Protein AF-A0A0C2JVN7-F1 (afdb_monomer_lite)

Radius of gyration: 21.26 Å; chains: 1; bounding box: 51×59×56 Å

pLDDT: mean 84.49, std 13.21, range [40.91, 98.38]

Structure (mmCIF, N/CA/C/O backbone):
data_AF-A0A0C2JVN7-F1
#
_entry.id   AF-A0A0C2JVN7-F1
#
loop_
_atom_site.group_PDB
_atom_site.id
_atom_site.type_symbol
_atom_site.label_atom_id
_atom_site.label_alt_id
_atom_site.label_comp_id
_atom_site.label_asym_id
_atom_site.label_entity_id
_atom_site.label_seq_id
_atom_site.pdbx_PDB_ins_code
_atom_site.Cartn_x
_atom_site.Cartn_y
_atom_site.Cartn_z
_atom_site.occupancy
_atom_site.B_iso_or_equiv
_atom_site.auth_seq_id
_atom_site.auth_comp_id
_atom_site.auth_asym_id
_atom_site.auth_atom_id
_atom_site.pdbx_PDB_model_num
ATOM 1 N N . MET A 1 1 ? 5.954 -22.348 8.069 1.00 65.12 1 MET A N 1
ATOM 2 C CA . MET A 1 1 ? 5.098 -22.634 6.918 1.00 65.12 1 MET A CA 1
ATOM 3 C C . MET A 1 1 ? 5.720 -23.793 6.170 1.00 65.12 1 MET A C 1
ATOM 5 O O . MET A 1 1 ? 6.857 -23.649 5.729 1.00 65.12 1 MET A O 1
ATOM 9 N N . ASP A 1 2 ? 5.052 -24.937 6.142 1.00 85.06 2 ASP A N 1
ATOM 10 C CA . ASP A 1 2 ? 5.451 -26.115 5.371 1.00 85.06 2 ASP A CA 1
ATOM 11 C C . ASP A 1 2 ? 5.102 -25.934 3.883 1.00 85.06 2 ASP A C 1
ATOM 13 O O . ASP A 1 2 ? 4.220 -25.152 3.518 1.00 85.06 2 ASP A O 1
ATOM 17 N N . MET A 1 3 ? 5.767 -26.688 3.010 1.00 83.44 3 MET A N 1
ATOM 18 C CA . MET A 1 3 ? 5.490 -26.697 1.574 1.00 83.44 3 MET A CA 1
ATOM 19 C C . MET A 1 3 ? 4.045 -27.134 1.277 1.00 83.44 3 MET A C 1
ATOM 21 O O . MET A 1 3 ? 3.436 -26.631 0.335 1.00 83.44 3 MET A O 1
ATOM 25 N N . LYS A 1 4 ? 3.453 -28.002 2.112 1.00 87.31 4 LYS A N 1
ATOM 26 C CA . LYS A 1 4 ? 2.035 -28.389 2.007 1.00 87.31 4 LYS A CA 1
ATOM 27 C C . LYS A 1 4 ? 1.088 -27.217 2.263 1.00 87.31 4 LYS A C 1
ATOM 29 O O . LYS A 1 4 ? 0.149 -27.023 1.498 1.00 87.31 4 LYS A O 1
ATOM 34 N N . GLU A 1 5 ? 1.352 -26.420 3.299 1.00 82.25 5 GLU A N 1
ATOM 35 C CA . GLU A 1 5 ? 0.563 -25.220 3.616 1.00 82.25 5 GLU A CA 1
ATOM 36 C C . GLU A 1 5 ? 0.662 -24.191 2.483 1.00 82.25 5 GLU A C 1
ATOM 38 O O . GLU A 1 5 ? -0.337 -23.582 2.106 1.00 82.25 5 GLU A O 1
ATOM 43 N N . PHE A 1 6 ? 1.857 -24.024 1.903 1.00 81.81 6 PHE A N 1
ATOM 44 C CA . PHE A 1 6 ? 2.072 -23.115 0.775 1.00 81.81 6 PHE A CA 1
ATOM 45 C C . PHE A 1 6 ? 1.310 -23.566 -0.476 1.00 81.81 6 PHE A C 1
ATOM 47 O O . PHE A 1 6 ? 0.606 -22.762 -1.084 1.00 81.81 6 PHE A O 1
ATOM 54 N N . ASN A 1 7 ? 1.378 -24.855 -0.816 1.00 85.25 7 ASN A N 1
ATOM 55 C CA . ASN A 1 7 ? 0.654 -25.415 -1.956 1.00 85.25 7 ASN A CA 1
ATOM 56 C C . ASN A 1 7 ? -0.871 -25.328 -1.770 1.00 85.25 7 ASN A C 1
ATOM 58 O O . ASN A 1 7 ? -1.576 -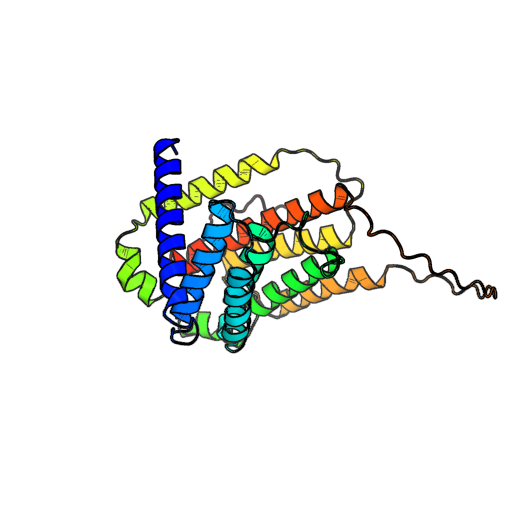25.012 -2.725 1.00 85.25 7 ASN A O 1
ATOM 62 N N . PHE A 1 8 ? -1.381 -25.541 -0.550 1.00 86.88 8 PHE A N 1
ATOM 63 C CA . PHE A 1 8 ? -2.803 -25.360 -0.240 1.00 86.88 8 PHE A CA 1
ATOM 64 C C . PHE A 1 8 ? -3.249 -23.901 -0.407 1.00 86.88 8 PHE A C 1
ATOM 66 O O . PHE A 1 8 ? -4.249 -23.639 -1.070 1.00 86.88 8 PHE A O 1
ATOM 73 N N . ILE A 1 9 ? -2.487 -22.934 0.119 1.00 82.69 9 ILE A N 1
ATOM 74 C CA . ILE A 1 9 ? -2.807 -21.511 -0.068 1.00 82.69 9 ILE A CA 1
ATOM 75 C C . ILE A 1 9 ? -2.721 -21.111 -1.549 1.00 82.69 9 ILE A C 1
ATOM 77 O O . ILE A 1 9 ? -3.612 -20.409 -2.028 1.00 82.69 9 ILE A O 1
ATOM 81 N N . ARG A 1 10 ? -1.721 -21.597 -2.302 1.00 86.38 10 ARG A N 1
ATOM 82 C CA . ARG A 1 10 ? -1.617 -21.363 -3.754 1.00 86.38 10 ARG A CA 1
ATOM 83 C C . ARG A 1 10 ? -2.845 -21.898 -4.501 1.00 86.38 10 ARG A C 1
ATOM 85 O O . ARG A 1 10 ? -3.402 -21.175 -5.317 1.00 86.38 10 ARG A O 1
ATOM 92 N N . PHE A 1 11 ? -3.305 -23.109 -4.178 1.00 90.00 11 PHE A N 1
ATOM 93 C CA . PHE A 1 11 ? -4.528 -23.693 -4.743 1.00 90.00 11 PHE A CA 1
ATOM 94 C C . PHE A 1 11 ? -5.783 -22.858 -4.433 1.00 90.00 11 PHE A C 1
ATOM 96 O O . PHE A 1 11 ? -6.596 -22.620 -5.322 1.00 90.00 11 PHE A O 1
ATOM 103 N N . CYS A 1 12 ? -5.927 -22.352 -3.205 1.00 87.62 12 CYS A N 1
ATOM 104 C CA . CYS A 1 12 ? -7.054 -21.489 -2.838 1.00 87.62 12 CYS A CA 1
ATOM 105 C C . CYS A 1 12 ? -7.058 -20.150 -3.601 1.00 87.62 12 CYS A C 1
ATOM 107 O O . CYS A 1 12 ? -8.127 -19.680 -3.988 1.00 87.62 12 CYS A O 1
ATOM 109 N N . PHE A 1 13 ? -5.887 -19.546 -3.843 1.00 86.44 13 PHE A N 1
ATOM 110 C CA . PHE A 1 13 ? -5.775 -18.348 -4.687 1.00 86.44 13 PHE A CA 1
ATOM 111 C C . PHE A 1 13 ? -6.103 -18.641 -6.157 1.00 86.44 13 PHE A C 1
ATOM 113 O O . PHE A 1 13 ? -6.827 -17.863 -6.771 1.00 86.44 13 PHE A O 1
ATOM 120 N N . ASP A 1 14 ? -5.624 -19.760 -6.702 1.00 89.69 14 ASP A N 1
ATOM 121 C CA . ASP A 1 14 ? -5.878 -20.177 -8.089 1.00 89.69 14 ASP A CA 1
ATOM 122 C C . ASP A 1 14 ? -7.372 -20.450 -8.341 1.00 89.69 14 ASP A C 1
ATOM 124 O O . ASP A 1 14 ? -7.981 -19.862 -9.236 1.00 89.69 14 ASP A O 1
ATOM 128 N N . TYR A 1 15 ? -8.011 -21.233 -7.466 1.00 92.31 15 TYR A N 1
ATOM 129 C CA . TYR A 1 15 ? -9.450 -21.504 -7.526 1.00 92.31 15 TYR A CA 1
ATOM 130 C C . TYR A 1 15 ? -10.299 -20.223 -7.441 1.00 92.31 15 TYR A C 1
ATOM 132 O O . TYR A 1 15 ? -11.273 -20.066 -8.185 1.00 92.31 15 TYR A O 1
ATOM 140 N N . LEU A 1 16 ? -9.943 -19.291 -6.548 1.00 89.88 16 LEU A N 1
ATOM 141 C CA . LEU A 1 16 ? -10.684 -18.039 -6.386 1.00 89.88 16 LEU A CA 1
ATOM 142 C C . LEU A 1 16 ? -10.443 -17.077 -7.560 1.00 89.88 16 LEU A C 1
ATOM 144 O O . LEU A 1 16 ? -11.400 -16.476 -8.045 1.00 89.88 16 LEU A O 1
ATOM 148 N N . TYR A 1 17 ? -9.222 -17.008 -8.098 1.00 91.19 17 TYR A N 1
ATOM 149 C CA . TYR A 1 17 ? -8.928 -16.279 -9.334 1.00 91.19 17 TYR A CA 1
ATOM 150 C C . TYR A 1 17 ? -9.771 -16.803 -10.508 1.00 91.19 17 TYR A C 1
ATOM 152 O O . TYR A 1 17 ? -10.472 -16.019 -11.147 1.00 91.19 17 TYR A O 1
ATOM 160 N N . ILE A 1 18 ? -9.792 -18.121 -10.743 1.00 91.81 18 ILE A N 1
ATOM 161 C CA . ILE A 1 18 ? -10.617 -18.751 -11.791 1.00 91.81 18 ILE A CA 1
ATOM 162 C C . ILE A 1 18 ? -12.107 -18.441 -11.576 1.00 91.81 18 ILE A C 1
ATOM 164 O O . ILE A 1 18 ? -12.807 -18.072 -12.520 1.00 91.81 18 ILE A O 1
ATOM 168 N N . SER A 1 19 ? -12.591 -18.523 -10.334 1.00 92.00 19 SER A N 1
ATOM 169 C CA . SER A 1 19 ? -13.984 -18.200 -9.987 1.00 92.00 19 SER A CA 1
ATOM 170 C C . SER A 1 19 ? -14.347 -16.744 -10.316 1.00 92.00 19 SER A C 1
ATOM 172 O O . SER A 1 19 ? -15.442 -16.477 -10.810 1.00 92.00 19 SER A O 1
ATOM 174 N N . ILE A 1 20 ? -13.419 -15.807 -10.103 1.00 89.62 20 ILE A N 1
ATOM 175 C CA . ILE A 1 20 ? -13.585 -14.379 -10.412 1.00 89.62 20 ILE A CA 1
ATOM 176 C C . ILE A 1 20 ? -13.570 -14.125 -11.927 1.00 89.62 20 ILE A C 1
ATOM 178 O O . ILE A 1 20 ? -14.399 -13.362 -12.419 1.00 89.62 20 ILE A O 1
ATOM 182 N N . GLN A 1 21 ? -12.719 -14.815 -12.694 1.00 90.06 21 GLN A N 1
ATOM 183 C CA . GLN A 1 21 ? -12.758 -14.751 -14.165 1.00 90.06 21 GLN A CA 1
ATOM 184 C C . GLN A 1 21 ? -14.105 -15.260 -14.716 1.00 90.06 21 GLN A C 1
ATOM 186 O O . GLN A 1 21 ? -14.698 -14.637 -15.595 1.00 90.06 21 GLN A O 1
ATOM 191 N N . VAL A 1 22 ? -14.643 -16.351 -14.156 1.00 92.94 22 VAL A N 1
ATOM 192 C CA . VAL A 1 22 ? -15.972 -16.888 -14.519 1.00 92.94 22 VAL A CA 1
ATOM 193 C C . VAL A 1 22 ? -17.117 -15.949 -14.108 1.00 92.94 22 VAL A C 1
ATOM 195 O O . VAL A 1 22 ? -18.171 -15.964 -14.749 1.00 92.94 22 VAL A O 1
ATOM 198 N N . TYR A 1 23 ? -16.927 -15.122 -13.075 1.00 92.06 23 TYR A N 1
ATOM 199 C CA . TYR A 1 23 ? -17.875 -14.077 -12.685 1.00 92.06 23 TYR A CA 1
ATOM 200 C C . TYR A 1 23 ? -17.859 -12.895 -13.671 1.00 92.06 23 TYR A C 1
ATOM 202 O O . TYR A 1 23 ? -18.908 -12.552 -14.216 1.00 92.06 23 TYR A O 1
ATOM 210 N N . PHE A 1 24 ? -16.689 -12.327 -13.990 1.00 90.25 24 PHE A N 1
ATOM 211 C CA . PHE A 1 24 ? -16.578 -11.208 -14.945 1.00 90.25 24 PHE A CA 1
ATOM 212 C C . PHE A 1 24 ? -16.889 -11.591 -16.401 1.00 90.25 24 PHE A C 1
ATOM 214 O O . PHE A 1 24 ? -17.228 -10.730 -17.205 1.00 90.25 24 PHE A O 1
ATOM 221 N N . ALA A 1 25 ? -16.870 -12.881 -16.741 1.00 91.56 25 ALA A N 1
ATOM 222 C CA . ALA A 1 25 ? -17.409 -13.388 -18.005 1.00 91.56 25 ALA A CA 1
ATOM 223 C C . ALA A 1 25 ? -18.957 -13.365 -18.086 1.00 91.56 25 ALA A C 1
ATOM 225 O O . ALA A 1 25 ? -19.513 -13.748 -19.117 1.00 91.56 25 ALA A O 1
ATOM 226 N N . LYS A 1 26 ? -19.662 -12.974 -17.011 1.00 94.69 26 LYS A N 1
ATOM 227 C CA . LYS A 1 26 ? -21.136 -12.985 -16.908 1.00 94.69 26 LYS A CA 1
ATOM 228 C C . LYS A 1 26 ? -21.752 -11.679 -16.399 1.00 94.69 26 LYS A C 1
ATOM 230 O O . LYS A 1 26 ? -22.890 -11.393 -16.755 1.00 94.69 26 LYS A O 1
ATOM 235 N N . TYR A 1 27 ? -21.034 -10.933 -15.563 1.00 94.25 27 TYR A N 1
ATOM 236 C CA . TYR A 1 27 ? -21.513 -9.726 -14.883 1.00 94.25 27 TYR A CA 1
ATOM 237 C C . TYR A 1 27 ? -20.497 -8.597 -15.039 1.00 94.25 27 TYR A C 1
ATOM 239 O O . TYR A 1 27 ? -19.289 -8.855 -15.029 1.00 94.25 27 TYR A O 1
ATOM 247 N N . SER A 1 28 ? -20.958 -7.351 -15.152 1.00 92.81 28 SER A N 1
ATOM 248 C CA . SER A 1 28 ? -20.044 -6.214 -15.174 1.00 92.81 28 SER A CA 1
ATOM 249 C C . SER A 1 28 ? -19.518 -5.940 -13.768 1.00 92.81 28 SER A C 1
ATOM 251 O O . SER A 1 28 ? -20.249 -5.978 -12.779 1.00 92.81 28 SER A O 1
ATOM 253 N N . ILE A 1 29 ? -18.251 -5.539 -13.674 1.00 92.62 29 ILE A N 1
ATOM 254 C CA . ILE A 1 29 ? -17.709 -4.916 -12.458 1.00 92.62 29 ILE A CA 1
ATOM 255 C C . ILE A 1 29 ? -18.320 -3.514 -12.203 1.00 92.62 29 ILE A C 1
ATOM 257 O O . ILE A 1 29 ? -17.975 -2.840 -11.233 1.00 92.62 29 ILE A O 1
ATOM 261 N N . GLU A 1 30 ? -19.230 -3.059 -13.067 1.00 92.56 30 GLU A N 1
ATOM 262 C CA . GLU A 1 30 ? -20.082 -1.873 -12.899 1.00 92.56 30 GLU A CA 1
ATOM 263 C C . GLU A 1 30 ? -21.417 -2.167 -12.204 1.00 92.56 30 GLU A C 1
ATOM 265 O O . GLU A 1 30 ? -21.997 -1.245 -11.638 1.00 92.56 30 GLU A O 1
ATOM 270 N N . ASP A 1 31 ? -21.840 -3.435 -12.136 1.00 92.88 31 ASP A N 1
ATOM 271 C CA . ASP A 1 31 ? -23.057 -3.862 -11.425 1.00 92.88 31 ASP A CA 1
ATOM 272 C C . ASP A 1 31 ? -22.834 -4.022 -9.900 1.00 92.88 31 ASP A C 1
ATOM 274 O O . ASP A 1 31 ? -23.776 -4.232 -9.136 1.00 92.88 31 ASP A O 1
ATOM 278 N N . LEU A 1 32 ? -21.574 -3.948 -9.453 1.00 92.62 32 LEU A N 1
ATOM 279 C CA . LEU A 1 32 ? -21.124 -4.165 -8.072 1.00 92.62 32 LEU A CA 1
ATOM 280 C C . LEU A 1 32 ? -21.046 -2.868 -7.250 1.00 92.62 32 LEU A C 1
ATOM 282 O O . LEU A 1 32 ? -20.770 -1.795 -7.793 1.00 92.62 32 LEU A O 1
ATOM 286 N N . THR A 1 33 ? -21.171 -2.972 -5.920 1.00 92.38 33 THR A N 1
ATOM 287 C CA . THR A 1 33 ? -20.897 -1.845 -5.004 1.00 92.38 33 THR A CA 1
ATOM 288 C C . THR A 1 33 ? -19.425 -1.415 -5.071 1.00 92.38 33 THR A C 1
ATOM 290 O O . THR A 1 33 ? -18.568 -2.173 -5.525 1.00 92.38 33 THR A O 1
ATOM 293 N N . VAL A 1 34 ? -19.092 -0.198 -4.628 1.00 91.75 34 VAL A N 1
ATOM 294 C CA . VAL A 1 34 ? -17.697 0.299 -4.657 1.00 91.75 34 VAL A CA 1
ATOM 295 C C . VAL A 1 34 ? -16.814 -0.515 -3.703 1.00 91.75 34 VAL A C 1
ATOM 297 O O . VAL A 1 34 ? -15.629 -0.741 -3.951 1.00 91.75 34 VAL A O 1
ATOM 300 N N . GLU A 1 35 ? -17.427 -0.988 -2.627 1.00 90.94 35 GLU A N 1
ATOM 301 C CA . GLU A 1 35 ? -16.876 -1.858 -1.607 1.00 90.94 35 GLU A CA 1
ATOM 302 C C . GLU A 1 35 ? -16.551 -3.245 -2.180 1.00 90.94 35 GLU A C 1
ATOM 304 O O . GLU A 1 35 ? -15.405 -3.690 -2.086 1.00 90.94 35 GLU A O 1
ATOM 309 N N . ASP A 1 36 ? -17.505 -3.878 -2.871 1.00 91.06 36 ASP A N 1
ATOM 310 C CA . ASP A 1 36 ? -17.279 -5.141 -3.584 1.00 91.06 36 ASP A CA 1
ATOM 311 C C . ASP A 1 36 ? -16.199 -4.979 -4.658 1.00 91.06 36 ASP A C 1
ATOM 313 O O . ASP A 1 36 ? -15.234 -5.744 -4.685 1.00 91.06 36 ASP A O 1
ATOM 317 N N . GLN A 1 37 ? -16.312 -3.956 -5.517 1.00 92.94 37 GLN A N 1
ATOM 318 C CA . GLN A 1 37 ? -15.324 -3.649 -6.558 1.00 92.94 37 GLN A CA 1
ATOM 319 C C . GLN A 1 37 ? -13.913 -3.557 -5.978 1.00 92.94 37 GLN A C 1
ATOM 321 O O . GLN A 1 37 ? -12.985 -4.163 -6.514 1.00 92.94 37 GLN A O 1
ATOM 326 N N . PHE A 1 38 ? -13.738 -2.839 -4.865 1.00 93.38 38 PHE A N 1
ATOM 327 C CA . PHE A 1 38 ? -12.448 -2.754 -4.194 1.00 93.38 38 PHE A CA 1
ATOM 328 C C . PHE A 1 38 ? -11.944 -4.139 -3.769 1.00 93.38 38 PHE A C 1
ATOM 330 O O . PHE A 1 38 ? -10.780 -4.453 -4.018 1.00 93.38 38 PHE A O 1
ATOM 337 N N . LEU A 1 39 ? -12.785 -4.971 -3.146 1.00 92.19 39 LEU A N 1
ATOM 338 C CA . LEU A 1 39 ? -12.389 -6.298 -2.658 1.00 92.19 39 LEU A CA 1
ATOM 339 C C . LEU A 1 39 ? -12.028 -7.248 -3.809 1.00 92.19 39 LEU A C 1
ATOM 341 O O . LEU A 1 39 ? -10.992 -7.916 -3.747 1.00 92.19 39 LEU A O 1
ATOM 345 N N . PHE A 1 40 ? -12.816 -7.256 -4.888 1.00 92.31 40 PHE A N 1
ATOM 346 C CA . PHE A 1 40 ? -12.513 -8.015 -6.102 1.00 92.31 40 PHE A CA 1
ATOM 347 C C . PHE A 1 40 ? -11.195 -7.561 -6.746 1.00 92.31 40 PHE A C 1
ATOM 349 O O . PHE A 1 40 ? -10.359 -8.404 -7.066 1.00 92.31 40 PHE A O 1
ATOM 356 N N . ILE A 1 41 ? -10.962 -6.251 -6.894 1.00 93.88 41 ILE A N 1
ATOM 357 C CA . ILE A 1 41 ? -9.716 -5.720 -7.472 1.00 93.88 41 ILE A CA 1
ATOM 358 C C . ILE A 1 41 ? -8.512 -5.977 -6.561 1.00 93.88 41 ILE A C 1
ATOM 360 O O . ILE A 1 41 ? -7.455 -6.380 -7.047 1.00 93.88 41 ILE A O 1
ATOM 364 N N . GLN A 1 42 ? -8.657 -5.817 -5.242 1.00 94.44 42 GLN A N 1
ATOM 365 C CA . GLN A 1 42 ? -7.604 -6.147 -4.282 1.00 94.44 42 GLN A CA 1
ATOM 366 C C . GLN A 1 42 ? -7.213 -7.624 -4.381 1.00 94.44 42 GLN A C 1
ATOM 368 O O . GLN A 1 42 ? -6.021 -7.944 -4.396 1.00 94.44 42 GLN A O 1
ATOM 373 N N . HIS A 1 43 ? -8.201 -8.522 -4.450 1.00 91.88 43 HIS A N 1
ATOM 374 C CA . HIS A 1 43 ? -7.949 -9.945 -4.622 1.00 91.88 43 HIS A CA 1
ATOM 375 C C . HIS A 1 43 ? -7.290 -10.231 -5.975 1.00 91.88 43 HIS A C 1
ATOM 377 O O . HIS A 1 43 ? -6.274 -10.917 -6.005 1.00 91.88 43 HIS A O 1
ATOM 383 N N . LEU A 1 44 ? -7.818 -9.687 -7.075 1.00 92.50 44 LEU A N 1
ATOM 384 C CA . LEU A 1 44 ? -7.304 -9.906 -8.429 1.00 92.50 44 LEU A CA 1
ATOM 385 C C . LEU A 1 44 ? -5.820 -9.528 -8.535 1.00 92.50 44 LEU A C 1
ATOM 387 O O . LEU A 1 44 ? -5.006 -10.353 -8.947 1.00 92.50 44 LEU A O 1
ATOM 391 N N . ILE A 1 45 ? -5.452 -8.331 -8.065 1.00 93.06 45 ILE A N 1
ATOM 392 C CA . ILE A 1 45 ? -4.059 -7.858 -8.027 1.00 93.06 45 ILE A CA 1
ATOM 393 C C . ILE A 1 45 ? -3.187 -8.794 -7.170 1.00 93.06 45 ILE A C 1
ATOM 395 O O . ILE A 1 45 ? -2.098 -9.188 -7.589 1.00 93.06 45 ILE A O 1
ATOM 399 N N . LYS A 1 46 ? -3.657 -9.202 -5.983 1.00 91.75 46 LYS A N 1
ATOM 400 C CA . LYS A 1 46 ? -2.902 -10.119 -5.111 1.00 91.75 46 LYS A CA 1
ATOM 401 C C . LYS A 1 46 ? -2.723 -11.506 -5.727 1.00 91.75 46 LYS A C 1
ATOM 403 O O . LYS A 1 46 ? -1.632 -12.058 -5.627 1.00 91.75 46 LYS A O 1
ATOM 408 N N . SER A 1 47 ? -3.738 -12.052 -6.388 1.00 90.50 47 SER A N 1
ATOM 409 C CA . SER A 1 47 ? -3.659 -13.352 -7.057 1.00 90.50 47 SER A CA 1
ATOM 410 C C . SER A 1 47 ? -2.701 -13.321 -8.239 1.00 90.50 47 SER A C 1
ATOM 412 O O . SER A 1 47 ? -1.866 -14.212 -8.337 1.00 90.50 47 SER A O 1
ATOM 414 N N . MET A 1 48 ? -2.723 -12.270 -9.066 1.00 89.88 48 MET A N 1
ATOM 415 C CA . MET A 1 48 ? -1.741 -12.098 -10.146 1.00 89.88 48 MET A CA 1
ATOM 416 C C . MET A 1 48 ? -0.300 -12.100 -9.608 1.00 89.88 48 MET A C 1
ATOM 418 O O . MET A 1 48 ? 0.544 -12.826 -10.127 1.00 89.88 48 MET A O 1
ATOM 422 N N . SER A 1 49 ? -0.052 -11.378 -8.508 1.00 88.06 49 SER A N 1
ATOM 423 C CA . SER A 1 49 ? 1.254 -11.307 -7.833 1.00 88.06 49 SER A CA 1
ATOM 424 C C . SER A 1 49 ? 1.707 -12.632 -7.194 1.00 88.06 49 SER A C 1
ATOM 426 O O . SER A 1 49 ? 2.868 -13.018 -7.294 1.00 88.06 49 SER A O 1
ATOM 428 N N . ILE A 1 50 ? 0.802 -13.345 -6.514 1.00 87.75 50 ILE A N 1
ATOM 429 C CA . ILE A 1 50 ? 1.119 -14.568 -5.747 1.00 87.75 50 ILE A CA 1
ATOM 430 C C . ILE A 1 50 ? 1.253 -15.798 -6.654 1.00 87.75 50 ILE A C 1
ATOM 432 O O . ILE A 1 50 ? 2.026 -16.716 -6.360 1.00 87.75 50 ILE A O 1
ATOM 436 N N . LEU A 1 51 ? 0.469 -15.846 -7.730 1.00 88.12 51 LEU A N 1
ATOM 437 C CA . LEU A 1 51 ? 0.439 -16.971 -8.657 1.00 88.12 51 LEU A CA 1
ATOM 438 C C . LEU A 1 51 ? 1.494 -16.847 -9.768 1.00 88.12 51 LEU A C 1
ATOM 440 O O . LEU A 1 51 ? 1.842 -17.883 -10.335 1.00 88.12 51 LEU A O 1
ATOM 444 N N . ASP A 1 52 ? 2.054 -15.651 -9.984 1.00 87.25 52 ASP A N 1
ATOM 445 C CA . ASP A 1 52 ? 2.954 -15.307 -11.099 1.00 87.25 52 ASP A CA 1
ATOM 446 C C . ASP A 1 52 ? 2.230 -15.452 -12.452 1.00 87.25 52 ASP A C 1
ATOM 448 O O . ASP A 1 52 ? 2.604 -16.241 -13.318 1.00 87.25 52 ASP A O 1
ATOM 452 N N . LEU A 1 53 ? 1.089 -14.759 -12.574 1.00 85.75 53 LEU A N 1
ATOM 453 C CA . LEU A 1 53 ? 0.222 -14.806 -13.756 1.00 85.75 53 LEU A CA 1
ATOM 454 C C . LEU A 1 53 ? 0.538 -13.672 -14.729 1.00 85.75 53 LEU A C 1
ATOM 456 O O . LEU A 1 53 ? 0.616 -12.507 -14.331 1.00 85.75 53 LEU A O 1
ATOM 460 N N . ASP A 1 54 ? 0.589 -14.010 -16.019 1.00 81.25 54 ASP A N 1
ATOM 461 C CA . ASP A 1 54 ? 0.702 -13.036 -17.101 1.00 81.25 54 ASP A CA 1
ATOM 462 C C . ASP A 1 54 ? -0.354 -11.926 -16.986 1.00 81.25 54 ASP A C 1
ATOM 464 O O . ASP A 1 54 ? -1.548 -12.157 -16.761 1.00 81.25 54 ASP A O 1
ATOM 468 N N . THR A 1 55 ? 0.093 -10.690 -17.203 1.00 77.00 55 THR A N 1
ATOM 469 C CA . THR A 1 55 ? -0.740 -9.482 -17.202 1.00 77.00 55 THR A CA 1
ATOM 470 C C . THR A 1 55 ? -1.559 -9.386 -18.491 1.00 77.00 55 THR A C 1
ATOM 472 O O . THR A 1 55 ? -1.323 -8.544 -19.355 1.00 77.00 55 THR A O 1
ATOM 475 N N . THR A 1 56 ? -2.551 -10.272 -18.624 1.00 77.31 56 THR A N 1
ATOM 476 C CA . THR A 1 56 ? -3.530 -10.236 -19.718 1.00 77.31 56 THR A CA 1
ATOM 477 C C . THR A 1 56 ? -4.215 -8.869 -19.781 1.00 77.31 56 THR A C 1
ATOM 479 O O . THR A 1 56 ? -4.561 -8.282 -18.752 1.00 77.31 56 THR A O 1
ATOM 482 N N . THR A 1 57 ? -4.436 -8.358 -20.996 1.00 77.12 57 THR A N 1
ATOM 483 C CA . THR A 1 57 ? -5.025 -7.023 -21.211 1.00 77.12 57 THR A CA 1
ATOM 484 C C . THR A 1 57 ? -6.366 -6.870 -20.498 1.00 77.12 57 THR A C 1
ATOM 486 O O . THR A 1 57 ? -6.559 -5.894 -19.784 1.00 77.12 57 THR A O 1
ATOM 489 N N . LEU A 1 58 ? -7.223 -7.895 -20.570 1.00 85.19 58 LEU A N 1
ATOM 490 C CA . LEU A 1 58 ? -8.521 -7.942 -19.892 1.00 85.19 58 LEU A CA 1
ATOM 491 C C . LEU A 1 58 ? -8.427 -7.645 -18.384 1.00 85.19 58 LEU A C 1
ATOM 493 O O . LEU A 1 58 ? -9.191 -6.829 -17.875 1.00 85.19 58 LEU A O 1
ATOM 497 N N . ASN A 1 59 ? -7.475 -8.255 -17.669 1.00 87.25 59 ASN A N 1
ATOM 498 C CA . ASN A 1 59 ? -7.287 -7.989 -16.240 1.00 87.25 59 ASN A CA 1
ATOM 499 C C . ASN A 1 59 ? -6.813 -6.551 -15.991 1.00 87.25 59 ASN A C 1
ATOM 501 O O . ASN A 1 59 ? -7.285 -5.901 -15.059 1.00 87.25 59 ASN A O 1
ATOM 505 N N . VAL A 1 60 ? -5.905 -6.041 -16.827 1.00 88.56 60 VAL A N 1
ATOM 506 C CA . VAL A 1 60 ? -5.401 -4.662 -16.730 1.00 88.56 60 VAL A CA 1
ATOM 507 C C . VAL A 1 60 ? -6.521 -3.644 -16.974 1.00 88.56 60 VAL A C 1
ATOM 509 O O . VAL A 1 60 ? -6.619 -2.670 -16.228 1.00 88.56 60 VAL A O 1
ATOM 512 N N . ASP A 1 61 ? -7.396 -3.889 -17.948 1.00 89.25 61 ASP A N 1
ATOM 513 C CA . ASP A 1 61 ? -8.535 -3.025 -18.269 1.00 89.25 61 ASP A CA 1
ATOM 514 C C . ASP A 1 61 ? -9.604 -3.049 -17.159 1.00 89.25 61 ASP A C 1
ATOM 516 O O . ASP A 1 61 ? -10.055 -1.986 -16.725 1.00 89.25 61 ASP A O 1
ATOM 520 N N . ILE A 1 62 ? -9.932 -4.229 -16.610 1.00 91.31 62 ILE A N 1
ATOM 521 C CA . ILE A 1 62 ? -10.832 -4.389 -15.448 1.00 91.31 62 ILE A CA 1
ATOM 522 C C . ILE A 1 62 ? -10.286 -3.642 -14.220 1.00 91.31 62 ILE A C 1
ATOM 524 O O . ILE A 1 62 ? -11.026 -2.908 -13.555 1.00 91.31 62 ILE A O 1
ATOM 528 N N . ILE A 1 63 ? -8.987 -3.782 -13.926 1.00 92.00 63 ILE A N 1
ATOM 529 C CA . ILE A 1 63 ? -8.316 -3.064 -12.831 1.00 92.00 63 ILE A CA 1
ATOM 530 C C . ILE A 1 63 ? -8.370 -1.553 -13.074 1.00 92.00 63 ILE A C 1
ATOM 532 O O . ILE A 1 63 ? -8.770 -0.804 -12.182 1.00 92.00 63 ILE A O 1
ATOM 536 N N . LYS A 1 64 ? -8.018 -1.094 -14.279 1.00 91.25 64 LYS A N 1
ATOM 537 C CA . LYS A 1 64 ? -7.984 0.328 -14.635 1.00 91.25 64 LYS A CA 1
ATOM 538 C C . LYS A 1 64 ? -9.366 0.982 -14.527 1.00 91.25 64 LYS A C 1
ATOM 540 O O . LYS A 1 64 ? -9.496 1.964 -13.800 1.00 91.25 64 LYS A O 1
ATOM 545 N N . GLY A 1 65 ? -10.389 0.435 -15.186 1.00 91.56 65 GLY A N 1
ATOM 546 C CA . GLY A 1 65 ? -11.743 1.006 -15.173 1.00 91.56 65 GLY A CA 1
ATOM 547 C C . GLY A 1 65 ? -12.375 1.020 -13.777 1.00 91.56 65 GLY A C 1
ATOM 548 O O . GLY A 1 65 ? -13.208 1.866 -13.466 1.00 91.56 65 GLY A O 1
ATOM 549 N N . SER A 1 66 ? -11.949 0.123 -12.888 1.00 93.31 66 SER A N 1
ATOM 550 C CA . SER A 1 66 ? -12.382 0.107 -11.485 1.00 93.31 66 SER A CA 1
ATOM 551 C C . SER A 1 66 ? -11.619 1.115 -10.625 1.00 93.31 66 SER A C 1
ATOM 553 O O . SER A 1 66 ? -12.228 1.819 -9.823 1.00 93.31 66 SER A O 1
ATOM 555 N N . LEU A 1 67 ? -10.309 1.272 -10.834 1.00 93.44 67 LEU A N 1
ATOM 556 C CA . LEU A 1 67 ? -9.520 2.339 -10.209 1.00 93.44 67 LEU A CA 1
ATOM 557 C C . LEU A 1 67 ? -10.038 3.732 -10.600 1.00 93.44 67 LEU A C 1
ATOM 559 O O . LEU A 1 67 ? -10.179 4.592 -9.733 1.00 93.44 67 LEU A O 1
ATOM 563 N N . GLU A 1 68 ? -10.371 3.947 -11.874 1.00 92.75 68 GLU A N 1
ATOM 564 C CA . GLU A 1 68 ? -10.942 5.208 -12.373 1.00 92.75 68 GLU A CA 1
ATOM 565 C C . GLU A 1 68 ? -12.300 5.532 -11.724 1.00 92.75 68 GLU A C 1
ATOM 567 O O . GLU A 1 68 ? -12.582 6.701 -11.464 1.00 92.75 68 GLU A O 1
ATOM 572 N N . ARG A 1 69 ? -13.103 4.518 -11.368 1.00 92.88 69 ARG A N 1
ATOM 573 C CA . ARG A 1 69 ? -14.371 4.694 -10.637 1.00 92.88 69 ARG A CA 1
ATOM 574 C C . ARG A 1 69 ? -14.169 4.915 -9.136 1.00 92.88 69 ARG A C 1
ATOM 576 O O . ARG A 1 69 ? -14.774 5.832 -8.591 1.00 92.88 69 ARG A O 1
ATOM 583 N N . ILE A 1 70 ? -13.268 4.181 -8.474 1.00 92.31 70 ILE A N 1
ATOM 584 C CA . ILE A 1 70 ? -12.917 4.416 -7.055 1.00 92.31 70 ILE A CA 1
ATOM 585 C C . ILE A 1 70 ? -12.366 5.842 -6.855 1.00 92.31 70 ILE A C 1
ATOM 587 O O . ILE A 1 70 ? -12.653 6.480 -5.841 1.00 92.31 70 ILE A O 1
ATOM 591 N N . LEU A 1 71 ? -11.639 6.384 -7.839 1.00 92.38 71 LEU A N 1
ATOM 592 C CA . LEU A 1 71 ? -11.116 7.756 -7.824 1.00 92.38 71 LEU A CA 1
ATOM 593 C C . LEU A 1 71 ? -12.214 8.841 -7.780 1.00 92.38 71 LEU A C 1
ATOM 595 O O . LEU A 1 71 ? -11.940 9.951 -7.325 1.00 92.38 71 LEU A O 1
ATOM 599 N N . MET A 1 72 ? -13.453 8.530 -8.184 1.00 93.81 72 MET A N 1
ATOM 600 C CA . MET A 1 72 ? -14.595 9.458 -8.113 1.00 93.81 72 MET A CA 1
ATOM 601 C C . MET A 1 72 ? -15.095 9.706 -6.679 1.00 93.81 72 MET A C 1
ATOM 603 O O . MET A 1 72 ? -15.904 10.607 -6.464 1.00 93.81 72 MET A O 1
ATOM 607 N N . TYR A 1 73 ? -14.612 8.944 -5.691 1.00 91.94 73 TYR A N 1
ATOM 608 C CA . TYR A 1 73 ? -15.011 9.039 -4.285 1.00 91.94 73 TYR A CA 1
ATOM 609 C C . TYR A 1 73 ? -13.859 9.627 -3.449 1.00 91.94 73 TYR A C 1
ATOM 611 O O . TYR A 1 73 ? -12.939 8.892 -3.082 1.00 91.94 73 TYR A O 1
ATOM 619 N N . PRO A 1 74 ? -13.874 10.929 -3.085 1.00 89.38 74 PRO A N 1
ATOM 620 C CA . PRO A 1 74 ? -12.725 11.583 -2.445 1.00 89.38 74 PRO A CA 1
ATOM 621 C C . PRO A 1 74 ? -12.243 10.908 -1.152 1.00 89.38 74 PRO A C 1
ATOM 623 O O . PRO A 1 74 ? -11.039 10.778 -0.935 1.00 89.38 74 PRO A O 1
ATOM 626 N N . SER A 1 75 ? -13.161 10.389 -0.327 1.00 89.25 75 SER A N 1
ATOM 627 C CA . SER A 1 75 ? -12.822 9.652 0.900 1.00 89.25 75 SER A CA 1
ATOM 628 C C . SER A 1 75 ? -12.137 8.300 0.658 1.00 89.25 75 SER A C 1
ATOM 630 O O . SER A 1 75 ? -11.554 7.748 1.588 1.00 89.25 75 SER A O 1
ATOM 632 N N . LEU A 1 76 ? -12.172 7.771 -0.570 1.00 92.75 76 LEU A N 1
ATOM 633 C CA . LEU A 1 76 ? -11.487 6.540 -0.974 1.00 92.75 76 LEU A CA 1
ATOM 634 C C . LEU A 1 76 ? -10.141 6.802 -1.669 1.00 92.75 76 LEU A C 1
ATOM 636 O O . LEU A 1 76 ? -9.486 5.853 -2.093 1.00 92.75 76 LEU A O 1
ATOM 640 N N . ASN A 1 77 ? -9.651 8.046 -1.734 1.00 94.75 77 ASN A N 1
ATOM 641 C CA . ASN A 1 77 ? -8.356 8.353 -2.356 1.00 94.75 77 ASN A CA 1
ATOM 642 C C . ASN A 1 77 ? -7.204 7.510 -1.759 1.00 94.75 77 ASN A C 1
ATOM 644 O O . ASN A 1 77 ? -6.402 6.939 -2.494 1.00 94.75 77 ASN A O 1
ATOM 648 N N . LEU A 1 78 ? -7.180 7.305 -0.435 1.00 96.38 78 LEU A N 1
ATOM 649 C CA . LEU A 1 78 ? -6.187 6.436 0.218 1.00 96.38 78 LEU A CA 1
ATOM 650 C C . LEU A 1 78 ? -6.308 4.955 -0.193 1.00 96.38 78 LEU A C 1
ATOM 652 O O . LEU A 1 78 ? -5.300 4.261 -0.319 1.00 96.38 78 LEU A O 1
ATOM 656 N N . HIS A 1 79 ? -7.534 4.482 -0.425 1.00 95.69 79 HIS A N 1
ATOM 657 C CA . HIS A 1 79 ? -7.833 3.128 -0.899 1.00 95.69 79 HIS A CA 1
ATOM 658 C C . HIS A 1 79 ? -7.355 2.949 -2.345 1.00 95.69 79 HIS A C 1
ATOM 660 O O . HIS A 1 79 ? -6.675 1.971 -2.656 1.00 95.69 79 HIS A O 1
ATOM 666 N N . TYR A 1 80 ? -7.617 3.943 -3.195 1.00 96.06 80 TYR A N 1
ATOM 667 C CA . TYR A 1 80 ? -7.081 4.030 -4.550 1.00 96.06 80 TYR A CA 1
ATOM 668 C C . TYR A 1 80 ? -5.541 4.003 -4.554 1.00 96.06 80 TYR A C 1
ATOM 670 O O . TYR A 1 80 ? -4.965 3.173 -5.254 1.00 96.06 80 TYR A O 1
ATOM 678 N N . GLN A 1 81 ? -4.846 4.811 -3.732 1.00 96.88 81 GLN A N 1
ATOM 679 C CA . GLN A 1 81 ? -3.370 4.778 -3.700 1.00 96.88 81 GLN A CA 1
ATOM 680 C C . GLN A 1 81 ? -2.827 3.408 -3.254 1.00 96.88 81 GLN A C 1
ATOM 682 O O . GLN A 1 81 ? -1.802 2.964 -3.770 1.00 96.88 81 GLN A O 1
ATOM 687 N N . TYR A 1 82 ? -3.512 2.724 -2.329 1.00 97.12 82 TYR A N 1
ATOM 688 C CA . TYR A 1 82 ? -3.166 1.363 -1.912 1.00 97.12 82 TYR A CA 1
ATOM 689 C C . TYR A 1 82 ? -3.305 0.351 -3.062 1.00 97.12 82 TYR A C 1
ATOM 691 O O . TYR A 1 82 ? -2.337 -0.350 -3.360 1.00 97.12 82 TYR A O 1
ATOM 699 N N . LEU A 1 83 ? -4.436 0.322 -3.777 1.00 96.19 83 LEU A N 1
ATOM 700 C CA . LEU A 1 83 ? -4.606 -0.565 -4.939 1.00 96.19 83 LEU A CA 1
ATOM 701 C C . LEU A 1 83 ? -3.630 -0.234 -6.076 1.00 96.19 83 LEU A C 1
ATOM 703 O O . LEU A 1 83 ? -2.992 -1.136 -6.618 1.00 96.19 83 LEU A O 1
ATOM 707 N N . CYS A 1 84 ? -3.453 1.050 -6.408 1.00 94.38 84 CYS A N 1
ATOM 708 C CA . CYS A 1 84 ? -2.471 1.480 -7.402 1.00 94.38 84 CYS A CA 1
ATOM 709 C C . CYS A 1 84 ? -1.056 1.045 -7.024 1.00 94.38 84 CYS A C 1
ATOM 711 O O . CYS A 1 84 ? -0.307 0.605 -7.889 1.00 94.38 84 CYS A O 1
ATOM 713 N N . GLY A 1 85 ? -0.678 1.151 -5.750 1.00 93.56 85 GLY A N 1
ATOM 714 C CA . GLY A 1 85 ? 0.634 0.722 -5.293 1.00 93.56 85 GLY A CA 1
ATOM 715 C C . GLY A 1 85 ? 0.812 -0.796 -5.315 1.00 93.56 85 GLY A C 1
ATOM 716 O O . GLY A 1 85 ? 1.880 -1.251 -5.713 1.00 93.56 85 GLY A O 1
ATOM 717 N N . LEU A 1 86 ? -0.199 -1.592 -4.936 1.00 93.44 86 LEU A N 1
ATOM 718 C CA . LEU A 1 86 ? -0.155 -3.049 -5.142 1.00 93.44 86 LEU A CA 1
ATOM 719 C C . LEU A 1 86 ? 0.076 -3.367 -6.629 1.00 93.44 86 LEU A C 1
ATOM 721 O O . LEU A 1 86 ? 1.002 -4.088 -6.978 1.00 93.44 86 LEU A O 1
ATOM 725 N N . PHE A 1 87 ? -0.711 -2.772 -7.528 1.00 91.50 87 PHE A N 1
ATOM 726 C CA . PHE A 1 87 ? -0.597 -3.037 -8.963 1.00 91.50 87 PHE A CA 1
ATOM 727 C C . PHE A 1 87 ? 0.765 -2.608 -9.542 1.00 91.50 87 PHE A C 1
ATOM 729 O O . PHE A 1 87 ? 1.398 -3.368 -10.272 1.00 91.50 87 PHE A O 1
ATOM 736 N N . ILE A 1 88 ? 1.255 -1.418 -9.176 1.00 87.69 88 ILE A N 1
ATOM 737 C CA . ILE A 1 88 ? 2.521 -0.854 -9.674 1.00 87.69 88 ILE A CA 1
ATOM 738 C C . ILE A 1 88 ? 3.753 -1.611 -9.168 1.00 87.69 88 ILE A C 1
ATOM 740 O O . ILE A 1 88 ? 4.737 -1.678 -9.900 1.00 87.69 88 ILE A O 1
ATOM 744 N N . PHE A 1 89 ? 3.741 -2.121 -7.932 1.00 86.75 89 PHE A N 1
ATOM 745 C CA . PHE A 1 89 ? 4.939 -2.690 -7.303 1.00 86.75 89 PHE A CA 1
ATOM 746 C C . PHE A 1 89 ? 4.913 -4.211 -7.113 1.00 86.75 89 PHE A C 1
ATOM 748 O O . PHE A 1 89 ? 5.982 -4.795 -6.955 1.00 86.75 89 PHE A O 1
ATOM 755 N N . ASP A 1 90 ? 3.734 -4.838 -7.111 1.00 85.38 90 ASP A N 1
ATOM 756 C CA . ASP A 1 90 ? 3.574 -6.273 -6.853 1.00 85.38 90 ASP A CA 1
ATOM 757 C C . ASP A 1 90 ? 3.054 -7.056 -8.089 1.00 85.38 90 ASP A C 1
ATOM 759 O O . ASP A 1 90 ? 3.152 -8.281 -8.085 1.00 85.38 90 ASP A O 1
ATOM 763 N N . VAL A 1 91 ? 2.546 -6.395 -9.150 1.00 84.75 91 VAL A N 1
ATOM 764 C CA . VAL A 1 91 ? 2.038 -7.050 -10.390 1.00 84.75 91 VAL A CA 1
ATOM 765 C C . VAL A 1 91 ? 2.733 -6.589 -11.673 1.00 84.75 91 VAL A C 1
ATOM 767 O O . VAL A 1 91 ? 3.073 -7.420 -12.512 1.00 84.75 91 VAL A O 1
ATOM 770 N N . LEU A 1 92 ? 2.940 -5.285 -11.874 1.00 80.50 92 LEU A N 1
ATOM 771 C CA . LEU A 1 92 ? 3.663 -4.811 -13.055 1.00 80.50 92 LEU A CA 1
ATOM 772 C C . LEU A 1 92 ? 5.156 -5.142 -12.929 1.00 80.50 92 LEU A C 1
ATOM 774 O O . LEU A 1 92 ? 5.869 -4.496 -12.160 1.00 80.50 92 LEU A O 1
ATOM 778 N N . ASP A 1 93 ? 5.659 -6.078 -13.739 1.00 68.00 93 ASP A N 1
ATOM 779 C CA . ASP A 1 93 ? 7.104 -6.225 -13.913 1.00 68.00 93 ASP A CA 1
ATOM 780 C C . ASP A 1 93 ? 7.669 -5.000 -14.650 1.00 68.00 93 ASP A C 1
ATOM 782 O O . ASP A 1 93 ? 7.621 -4.869 -15.879 1.00 68.00 93 ASP A O 1
ATOM 786 N N . ILE A 1 94 ? 8.240 -4.099 -13.850 1.00 58.66 94 ILE A N 1
ATOM 787 C CA . ILE A 1 94 ? 8.903 -2.862 -14.272 1.00 58.66 94 ILE A CA 1
ATOM 788 C C . ILE A 1 94 ? 10.123 -3.143 -15.177 1.00 58.66 94 ILE A C 1
ATOM 790 O O . ILE A 1 94 ? 10.596 -2.229 -15.853 1.00 58.66 94 ILE A O 1
ATOM 794 N N . SER A 1 95 ? 10.625 -4.383 -15.242 1.00 53.88 95 SER A N 1
ATOM 795 C CA . SER A 1 95 ? 11.681 -4.782 -16.178 1.00 53.88 95 SER A CA 1
ATOM 796 C C . SER A 1 95 ? 11.173 -5.150 -17.581 1.00 53.88 95 SER A C 1
ATOM 798 O O . SER A 1 95 ? 11.908 -4.930 -18.546 1.00 53.88 95 SER A O 1
ATOM 800 N N . CYS A 1 96 ? 9.924 -5.618 -17.721 1.00 51.78 96 CYS A N 1
ATOM 801 C CA . CYS A 1 96 ? 9.373 -6.099 -18.996 1.00 51.78 96 CYS A CA 1
ATOM 802 C C . CYS A 1 96 ? 8.375 -5.143 -19.680 1.00 51.78 96 CYS A C 1
ATOM 804 O O . CYS A 1 96 ? 8.335 -5.091 -20.913 1.00 51.78 96 CYS A O 1
ATOM 806 N N . TYR A 1 97 ? 7.567 -4.366 -18.944 1.00 49.69 97 TYR A N 1
ATOM 807 C CA . TYR A 1 97 ? 6.419 -3.668 -19.554 1.00 49.69 97 TYR A CA 1
ATOM 808 C C . TYR A 1 97 ? 6.695 -2.264 -20.142 1.00 49.69 97 TYR A C 1
ATOM 810 O O . TYR A 1 97 ? 6.515 -1.233 -19.496 1.00 49.69 97 TYR A O 1
ATOM 818 N N . CYS A 1 98 ? 6.959 -2.271 -21.456 1.00 43.06 98 CYS A N 1
ATOM 819 C CA . CYS A 1 98 ? 6.674 -1.231 -22.464 1.00 43.06 98 CYS A CA 1
ATOM 820 C C . CYS A 1 98 ? 7.482 0.104 -22.460 1.00 43.06 98 CYS A C 1
ATOM 822 O O . CYS A 1 98 ? 7.424 0.884 -21.512 1.00 43.06 98 CYS A O 1
ATOM 824 N N . PRO A 1 99 ? 8.110 0.500 -23.593 1.00 47.84 99 PRO A N 1
ATOM 825 C CA . PRO A 1 99 ? 8.735 1.824 -23.762 1.00 47.84 99 PRO A CA 1
ATOM 826 C C . PRO A 1 99 ? 7.781 3.033 -23.795 1.00 47.84 99 PRO A C 1
ATOM 828 O O . PRO A 1 99 ? 8.219 4.144 -23.510 1.00 47.84 99 PRO A O 1
ATOM 831 N N . LEU A 1 100 ? 6.481 2.865 -24.078 1.00 40.91 100 LEU A N 1
ATOM 832 C CA . LEU A 1 100 ? 5.483 3.938 -23.855 1.00 40.91 100 LEU A CA 1
ATOM 833 C C . LEU A 1 100 ? 5.332 4.253 -22.356 1.00 40.91 100 LEU A C 1
ATOM 835 O O . LEU A 1 100 ? 4.932 5.343 -21.953 1.00 40.91 100 LEU A O 1
ATOM 839 N N . TYR A 1 101 ? 5.721 3.284 -21.535 1.00 51.66 101 TYR A N 1
ATOM 840 C CA . TYR A 1 101 ? 5.868 3.331 -20.094 1.00 51.66 101 TYR A CA 1
ATOM 841 C C . TYR A 1 101 ? 7.344 3.526 -19.684 1.00 51.66 101 TYR A C 1
ATOM 843 O O . TYR A 1 101 ? 7.730 3.179 -18.566 1.00 51.66 101 TYR A O 1
ATOM 851 N N . SER A 1 102 ? 8.142 4.191 -20.538 1.00 45.91 102 SER A N 1
ATOM 852 C CA . SER A 1 102 ? 9.458 4.770 -20.215 1.00 45.91 102 SER A CA 1
ATOM 853 C C . SER A 1 102 ? 9.319 5.809 -19.094 1.00 45.91 102 SER A C 1
ATOM 855 O O . SER A 1 102 ? 9.175 7.016 -19.298 1.00 45.91 102 SER A O 1
ATOM 857 N N . PHE A 1 103 ? 9.263 5.310 -17.862 1.00 47.59 103 PHE A N 1
ATOM 858 C CA . PHE A 1 103 ? 9.066 6.105 -16.667 1.00 47.59 103 PHE A CA 1
ATOM 859 C C . PHE A 1 103 ? 10.408 6.681 -16.222 1.00 47.59 103 PHE A C 1
ATOM 861 O O . PHE A 1 103 ? 11.273 5.938 -15.758 1.00 47.59 103 PHE A O 1
ATOM 868 N N . ASN A 1 104 ? 10.542 8.011 -16.248 1.00 57.53 104 ASN A N 1
ATOM 869 C CA . ASN A 1 104 ? 11.568 8.689 -15.458 1.00 57.53 104 ASN A CA 1
ATOM 870 C C . ASN A 1 104 ? 11.234 8.429 -13.975 1.00 57.53 104 ASN A C 1
ATOM 872 O O . ASN A 1 104 ? 10.314 9.004 -13.386 1.00 57.53 104 ASN A O 1
ATOM 876 N N . SER A 1 105 ? 11.866 7.401 -13.421 1.00 77.19 105 SER A N 1
ATOM 877 C CA . SER A 1 105 ? 11.279 6.577 -12.360 1.00 77.19 105 SER A CA 1
ATOM 878 C C . SER A 1 105 ? 11.265 7.264 -10.999 1.00 77.19 105 SER A C 1
ATOM 880 O O . SER A 1 105 ? 10.325 7.089 -10.222 1.00 77.19 105 SER A O 1
ATOM 882 N N . LEU A 1 106 ? 12.245 8.132 -10.749 1.00 85.81 106 LEU A N 1
ATOM 883 C CA . LEU A 1 106 ? 12.269 9.028 -9.594 1.00 85.81 106 LEU A CA 1
ATOM 884 C C . LEU A 1 106 ? 11.077 9.998 -9.604 1.00 85.81 106 LEU A C 1
ATOM 886 O O . LEU A 1 106 ? 10.464 10.211 -8.562 1.00 85.81 106 LEU A O 1
ATOM 890 N N . THR A 1 107 ? 10.666 10.501 -10.774 1.00 87.75 107 THR A N 1
ATOM 891 C CA . THR A 1 107 ? 9.472 11.351 -10.927 1.00 87.75 107 THR A CA 1
ATOM 892 C C . THR A 1 107 ? 8.182 10.593 -10.595 1.00 87.75 107 THR A C 1
ATOM 894 O O . THR A 1 107 ? 7.249 11.183 -10.048 1.00 87.75 107 THR A O 1
ATOM 897 N N . ARG A 1 108 ? 8.122 9.279 -10.870 1.00 86.56 108 ARG A N 1
ATOM 898 C CA . ARG A 1 108 ? 6.998 8.422 -10.449 1.00 86.56 108 ARG A CA 1
ATOM 899 C C . ARG A 1 108 ? 7.003 8.130 -8.955 1.00 86.56 108 ARG A C 1
ATOM 901 O O . ARG A 1 108 ? 5.962 8.307 -8.335 1.00 86.56 108 ARG A O 1
ATOM 908 N N . ILE A 1 109 ? 8.145 7.745 -8.383 1.00 91.06 109 ILE A N 1
ATOM 909 C CA . ILE A 1 109 ? 8.302 7.532 -6.933 1.00 91.06 109 ILE A CA 1
ATOM 910 C C . ILE A 1 109 ? 7.879 8.798 -6.173 1.00 91.06 109 ILE A C 1
ATOM 912 O O . ILE A 1 109 ? 7.052 8.718 -5.270 1.00 91.06 109 ILE A O 1
ATOM 916 N N . LYS A 1 110 ? 8.340 9.973 -6.622 1.00 94.56 110 LYS A N 1
ATOM 917 C CA . LYS A 1 110 ? 7.899 11.289 -6.141 1.00 94.56 110 LYS A CA 1
ATOM 918 C C . LYS A 1 110 ? 6.383 11.486 -6.248 1.00 94.56 110 LYS A C 1
ATOM 920 O O . LYS A 1 110 ? 5.749 11.800 -5.248 1.00 94.56 110 LYS A O 1
ATOM 925 N N . ARG A 1 111 ? 5.789 11.312 -7.437 1.00 93.88 111 ARG A N 1
ATOM 926 C CA . ARG A 1 111 ? 4.344 11.536 -7.658 1.00 93.88 111 ARG A CA 1
ATOM 927 C C . ARG A 1 111 ? 3.484 10.612 -6.793 1.00 93.88 111 ARG A C 1
ATOM 929 O O . ARG A 1 111 ? 2.537 11.075 -6.171 1.00 93.88 111 ARG A O 1
ATOM 936 N N . PHE A 1 112 ? 3.830 9.329 -6.736 1.00 94.31 112 PHE A N 1
ATOM 937 C CA . PHE A 1 112 ? 3.139 8.335 -5.920 1.00 94.31 112 PHE A CA 1
ATOM 938 C C . PHE A 1 112 ? 3.235 8.668 -4.425 1.00 94.31 112 PHE A C 1
ATOM 940 O O . PHE A 1 112 ? 2.218 8.718 -3.740 1.00 94.31 112 PHE A O 1
ATOM 947 N N . LEU A 1 113 ? 4.435 8.996 -3.937 1.00 96.81 113 LEU A N 1
ATOM 948 C CA . LEU A 1 113 ? 4.662 9.406 -2.551 1.00 96.81 113 LEU A CA 1
ATOM 949 C C . LEU A 1 113 ? 3.859 10.666 -2.182 1.00 96.81 113 LEU A C 1
ATOM 951 O O . LEU A 1 113 ? 3.171 10.670 -1.166 1.00 96.81 113 LEU A O 1
ATOM 955 N N . ILE A 1 114 ? 3.874 11.697 -3.035 1.00 97.50 114 ILE A N 1
ATOM 956 C CA . ILE A 1 114 ? 3.065 12.917 -2.868 1.00 97.50 114 ILE A CA 1
ATOM 957 C C . ILE A 1 114 ? 1.565 12.589 -2.819 1.00 97.50 114 ILE A C 1
ATOM 959 O O . ILE A 1 114 ? 0.850 13.145 -1.987 1.00 97.50 114 ILE A O 1
ATOM 963 N N . ASN A 1 115 ? 1.078 11.677 -3.665 1.00 97.00 115 ASN A N 1
ATOM 964 C CA . ASN A 1 115 ? -0.327 11.270 -3.659 1.00 97.00 115 ASN A CA 1
ATOM 965 C C . ASN A 1 115 ? -0.710 10.508 -2.377 1.00 97.00 115 ASN A C 1
ATOM 967 O O . ASN A 1 115 ? -1.766 10.784 -1.809 1.00 97.00 115 ASN A O 1
ATOM 971 N N . VAL A 1 116 ? 0.140 9.597 -1.889 1.00 97.81 116 VAL A N 1
ATOM 972 C CA . VAL A 1 116 ? -0.059 8.888 -0.608 1.00 97.81 116 VAL A CA 1
ATOM 973 C C . VAL A 1 116 ? -0.099 9.881 0.556 1.00 97.81 116 VAL A C 1
ATOM 975 O O . VAL A 1 116 ? -1.034 9.844 1.352 1.00 97.81 116 VAL A O 1
ATOM 978 N N . ILE A 1 117 ? 0.853 10.817 0.620 1.00 98.38 117 ILE A N 1
ATOM 979 C CA . ILE A 1 117 ? 0.907 11.869 1.649 1.00 98.38 117 ILE A CA 1
ATOM 980 C C . ILE A 1 117 ? -0.369 12.717 1.634 1.00 98.38 117 ILE A C 1
ATOM 982 O O . ILE A 1 117 ? -1.023 12.843 2.665 1.00 98.38 117 ILE A O 1
ATOM 986 N N . ARG A 1 118 ? -0.769 13.225 0.460 1.00 97.81 118 ARG A N 1
ATOM 987 C CA . ARG A 1 118 ? -1.994 14.026 0.296 1.00 97.81 118 ARG A CA 1
ATOM 988 C C . ARG A 1 118 ? -3.260 13.253 0.658 1.00 97.81 118 ARG A C 1
ATOM 990 O O . ARG A 1 118 ? -4.175 13.841 1.217 1.00 97.81 118 ARG A O 1
ATOM 997 N N . SER A 1 119 ? -3.306 11.949 0.384 1.00 97.12 119 SER A N 1
ATOM 998 C CA . SER A 1 119 ? -4.431 11.085 0.772 1.00 97.12 119 SER A CA 1
ATOM 999 C C . SER A 1 119 ? -4.507 10.881 2.287 1.00 97.12 119 SER A C 1
ATOM 1001 O O . SER A 1 119 ? -5.596 10.787 2.840 1.00 97.12 119 SER A O 1
ATOM 1003 N N . LEU A 1 120 ? -3.358 10.838 2.969 1.00 97.38 120 LEU A N 1
ATOM 1004 C CA . LEU A 1 120 ? -3.269 10.711 4.427 1.00 97.38 120 LEU A CA 1
ATOM 1005 C C . LEU A 1 120 ? -3.524 12.025 5.175 1.00 97.38 120 LEU A C 1
ATOM 1007 O O . LEU A 1 120 ? -3.783 11.973 6.375 1.00 97.38 120 LEU A O 1
ATOM 1011 N N . SER A 1 121 ? -3.435 13.175 4.504 1.00 97.88 121 SER A N 1
ATOM 1012 C CA . SER A 1 121 ? -3.720 14.505 5.063 1.00 97.88 121 SER A CA 1
ATOM 1013 C C . SER A 1 121 ? -5.001 15.145 4.512 1.00 97.88 121 SER A C 1
ATOM 1015 O O . SER A 1 121 ? -5.262 16.318 4.787 1.00 97.88 121 SER A O 1
ATOM 1017 N N . ASP A 1 122 ? -5.776 14.420 3.701 1.00 96.88 122 ASP A N 1
ATOM 1018 C CA . ASP A 1 122 ? -7.026 14.923 3.136 1.00 96.88 122 ASP A CA 1
ATOM 1019 C C . ASP A 1 122 ? -8.053 15.210 4.242 1.00 96.88 122 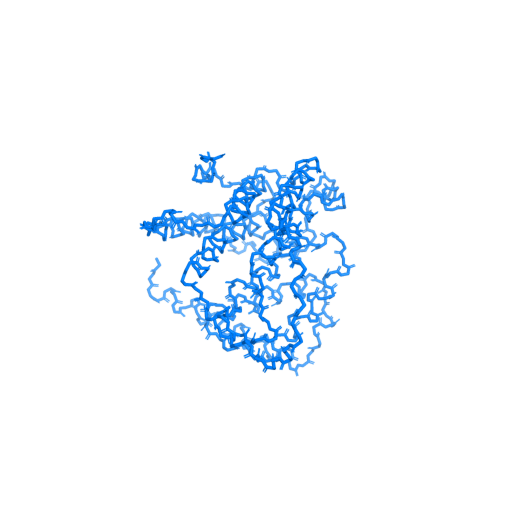ASP A C 1
ATOM 1021 O O . ASP A 1 122 ? -8.247 14.415 5.161 1.00 96.88 122 ASP A O 1
ATOM 1025 N N . GLN A 1 123 ? -8.735 16.352 4.153 1.00 96.50 123 GLN A N 1
ATOM 1026 C CA . GLN A 1 123 ? -9.633 16.797 5.217 1.00 96.50 123 GLN A CA 1
ATOM 1027 C C . GLN A 1 123 ? -10.928 15.983 5.303 1.00 96.50 123 GLN A C 1
ATOM 1029 O O . GLN A 1 123 ? -11.508 15.925 6.387 1.00 96.50 123 GLN A O 1
ATOM 1034 N N . VAL A 1 124 ? -11.386 15.349 4.219 1.00 94.75 124 VAL A N 1
ATOM 1035 C CA . VAL A 1 124 ? -12.577 14.485 4.241 1.00 94.75 124 VAL A CA 1
ATOM 1036 C C . VAL A 1 124 ? -12.219 13.141 4.874 1.00 94.75 124 VAL A C 1
ATOM 1038 O O . VAL A 1 124 ? -12.903 12.709 5.801 1.00 94.75 124 VAL A O 1
ATOM 1041 N N . TYR A 1 125 ? -11.105 12.532 4.457 1.00 94.38 125 TYR A N 1
ATOM 1042 C CA . TYR A 1 125 ? -10.543 11.330 5.082 1.00 94.38 125 TYR A CA 1
ATOM 1043 C C . TYR A 1 125 ? -10.277 11.541 6.581 1.00 94.38 125 TYR A C 1
ATOM 1045 O O . TYR A 1 125 ? -10.812 10.805 7.408 1.00 94.38 125 TYR A O 1
ATOM 1053 N N . VAL A 1 126 ? -9.519 12.582 6.952 1.00 95.12 126 VAL A N 1
ATOM 1054 C CA . VAL A 1 126 ? -9.176 12.888 8.355 1.00 95.12 126 VAL A CA 1
ATOM 1055 C C . VAL A 1 126 ? -10.417 13.150 9.205 1.00 95.12 126 VAL A C 1
ATOM 1057 O O . VAL A 1 126 ? -10.422 12.788 10.382 1.00 95.12 126 VAL A O 1
ATOM 1060 N N . ARG A 1 127 ? -11.461 13.768 8.637 1.00 94.69 127 ARG A N 1
ATOM 1061 C CA . ARG A 1 127 ? -12.723 14.002 9.342 1.00 94.69 127 ARG A CA 1
ATOM 1062 C C . ARG A 1 127 ? -13.464 12.695 9.603 1.00 94.69 127 ARG A C 1
ATOM 1064 O O . ARG A 1 127 ? -13.693 12.378 10.765 1.00 94.69 127 ARG A O 1
ATOM 1071 N N . LYS A 1 128 ? -13.752 11.904 8.561 1.00 91.62 128 LYS A N 1
ATOM 1072 C CA . LYS A 1 128 ? -14.432 10.601 8.694 1.00 91.62 128 LYS A CA 1
ATOM 1073 C C . LYS A 1 128 ? -13.738 9.704 9.717 1.00 91.62 128 LYS A C 1
ATOM 1075 O O . LYS A 1 128 ? -14.356 9.244 10.668 1.00 91.62 128 LYS A O 1
ATOM 1080 N N . LEU A 1 129 ? -12.418 9.581 9.612 1.00 91.69 129 LEU A N 1
ATOM 1081 C CA . LEU A 1 129 ? -11.584 8.789 10.518 1.00 91.69 129 LEU A CA 1
ATOM 1082 C C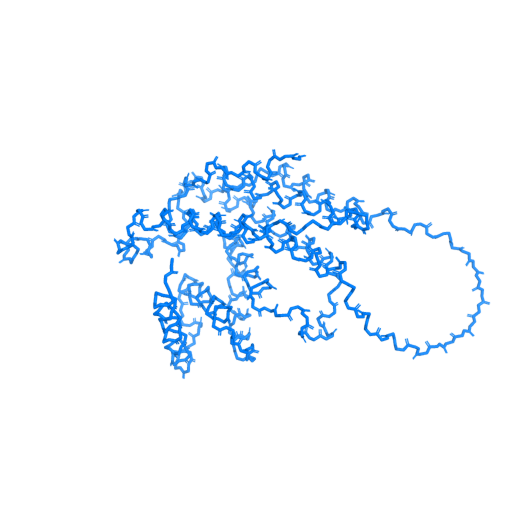 . LEU A 1 129 ? -11.703 9.204 12.004 1.00 91.69 129 LEU A C 1
ATOM 1084 O O . LEU A 1 129 ? -11.516 8.377 12.900 1.00 91.69 129 LEU A O 1
ATOM 1088 N N . LYS A 1 130 ? -11.996 10.483 12.277 1.00 92.56 130 LYS A N 1
ATOM 1089 C CA . LYS A 1 130 ? -12.153 11.051 13.627 1.00 92.56 130 LYS A CA 1
ATOM 1090 C C . LYS A 1 130 ? -13.596 11.076 14.132 1.00 92.56 130 LYS A C 1
ATOM 1092 O O . LYS A 1 130 ? -13.774 11.005 15.340 1.00 92.56 130 LYS A O 1
ATOM 1097 N N . GLU A 1 131 ? -14.578 11.208 13.246 1.00 93.44 131 GLU A N 1
ATOM 1098 C CA . GLU A 1 131 ? -15.999 11.376 13.592 1.00 93.44 131 GLU A CA 1
ATOM 1099 C C . GLU A 1 131 ? -16.789 10.066 13.466 1.00 93.44 131 GLU A C 1
ATOM 1101 O O . GLU A 1 131 ? -17.558 9.725 14.357 1.00 93.44 131 GLU A O 1
ATOM 1106 N N . GLU A 1 132 ? -16.568 9.307 12.390 1.00 88.81 132 GLU A N 1
ATOM 1107 C CA . GLU A 1 132 ? -17.213 8.012 12.130 1.00 88.81 132 GLU A CA 1
ATOM 1108 C C . GLU A 1 132 ? -16.491 6.874 12.881 1.00 88.81 132 GLU A C 1
ATOM 1110 O O . GLU A 1 132 ? -17.093 5.851 13.185 1.00 88.81 132 GLU A O 1
ATOM 1115 N N . HIS A 1 133 ? -15.192 7.044 13.181 1.00 83.31 133 HIS A N 1
ATOM 1116 C CA . HIS A 1 133 ? -14.264 6.031 13.734 1.00 83.31 133 HIS A CA 1
ATOM 1117 C C . HIS A 1 133 ? -14.118 4.733 12.919 1.00 83.31 133 HIS A C 1
ATOM 1119 O O . HIS A 1 133 ? -13.267 3.895 13.230 1.00 83.31 133 HIS A O 1
ATOM 1125 N N . THR A 1 134 ? -14.884 4.584 11.847 1.00 77.50 134 THR A N 1
ATOM 1126 C CA . THR A 1 134 ? -14.834 3.467 10.920 1.00 77.50 134 THR A CA 1
ATOM 1127 C C . THR A 1 134 ? -14.261 3.891 9.569 1.00 77.50 134 THR A C 1
ATOM 1129 O O . THR A 1 134 ? -13.929 5.051 9.315 1.00 77.50 134 THR A O 1
ATOM 1132 N N . ILE A 1 135 ? -14.095 2.901 8.696 1.00 71.62 135 ILE A N 1
ATOM 1133 C CA . ILE A 1 135 ? -13.834 3.081 7.274 1.00 71.62 135 ILE A CA 1
ATOM 1134 C C . ILE A 1 135 ? -14.801 2.125 6.583 1.00 71.62 135 ILE A C 1
ATOM 1136 O O . ILE A 1 135 ? -14.557 0.915 6.563 1.00 71.62 135 ILE A O 1
ATOM 1140 N N . LEU A 1 136 ? -15.893 2.700 6.065 1.00 69.62 136 LEU A N 1
ATOM 1141 C CA . LEU A 1 136 ? -17.090 2.029 5.529 1.00 69.62 136 LEU A CA 1
ATOM 1142 C C . LEU A 1 136 ? -16.775 0.747 4.745 1.00 69.62 136 LEU A C 1
ATOM 1144 O O . LEU A 1 136 ? -17.380 -0.299 4.965 1.00 69.62 136 LEU A O 1
ATOM 1148 N N . LEU A 1 137 ? -15.743 0.821 3.901 1.00 83.06 137 LEU A N 1
ATOM 1149 C CA . LEU A 1 137 ? -15.356 -0.197 2.931 1.00 83.06 137 LEU A CA 1
ATOM 1150 C C . LEU A 1 137 ? -15.012 -1.587 3.508 1.00 83.06 137 LEU A C 1
ATOM 1152 O O . LEU A 1 137 ? -15.033 -2.568 2.771 1.00 83.06 137 LEU A O 1
ATOM 1156 N N . TYR A 1 138 ? -14.710 -1.700 4.806 1.00 85.50 138 TYR A N 1
ATOM 1157 C CA . TYR A 1 138 ? -14.384 -2.989 5.441 1.00 85.50 138 TYR A CA 1
ATOM 1158 C C . TYR A 1 138 ? -15.285 -3.358 6.626 1.00 85.50 138 TYR A C 1
ATOM 1160 O O . TYR A 1 138 ? -15.037 -4.379 7.269 1.00 85.50 138 TYR A O 1
ATOM 1168 N N . GLU A 1 139 ? -16.299 -2.557 6.958 1.00 84.19 139 GLU A N 1
ATOM 1169 C CA . GLU A 1 139 ? -17.131 -2.802 8.146 1.00 84.19 139 GLU A CA 1
ATOM 1170 C C . GLU A 1 139 ? -17.913 -4.111 8.041 1.00 84.19 139 GLU A C 1
ATOM 1172 O O . GLU A 1 139 ? -17.829 -4.961 8.930 1.00 84.19 139 GLU A O 1
ATOM 1177 N N . ASP A 1 140 ? -18.624 -4.302 6.931 1.00 85.38 140 ASP A N 1
ATOM 1178 C CA . ASP A 1 140 ? -19.486 -5.468 6.749 1.00 85.38 140 ASP A CA 1
ATOM 1179 C C . ASP A 1 140 ? -18.658 -6.749 6.520 1.00 85.38 140 ASP A C 1
ATOM 1181 O O . ASP A 1 140 ? -18.958 -7.797 7.092 1.00 85.38 140 ASP A O 1
ATOM 1185 N N . LEU A 1 141 ? -17.503 -6.635 5.844 1.00 85.62 141 LEU A N 1
ATOM 1186 C CA . LEU A 1 141 ? -16.485 -7.693 5.762 1.00 85.62 141 LEU A CA 1
ATOM 1187 C C . LEU A 1 141 ? -16.008 -8.130 7.162 1.00 85.62 141 LEU A C 1
ATOM 1189 O O . LEU A 1 141 ? -15.996 -9.325 7.475 1.00 85.62 141 LEU A O 1
ATOM 1193 N N . LYS A 1 142 ? -15.636 -7.174 8.026 1.00 85.88 142 LYS A N 1
ATOM 1194 C CA . LYS A 1 142 ? -15.187 -7.442 9.405 1.00 85.88 142 LYS A CA 1
ATOM 1195 C C . LYS A 1 142 ? -16.266 -8.112 10.247 1.00 85.88 142 LYS A C 1
ATOM 1197 O O . LYS A 1 142 ? -15.974 -9.059 10.974 1.00 85.88 142 LYS A O 1
ATOM 1202 N N . LYS A 1 143 ? -17.496 -7.614 10.143 1.00 86.38 143 LYS A N 1
ATOM 1203 C CA . LYS A 1 143 ? -18.659 -8.045 10.922 1.00 86.38 143 LYS A CA 1
ATOM 1204 C C . LYS A 1 143 ? -19.164 -9.431 10.509 1.00 86.38 143 LYS A C 1
ATOM 1206 O O . LYS A 1 143 ? -19.418 -10.262 11.378 1.00 86.38 143 LYS A O 1
ATOM 1211 N N . ASN A 1 144 ? -19.276 -9.686 9.205 1.00 86.88 144 ASN A N 1
ATOM 1212 C CA . ASN A 1 144 ? -19.989 -10.850 8.672 1.00 86.88 144 ASN A CA 1
ATOM 1213 C C . ASN A 1 144 ? -19.057 -11.992 8.234 1.00 86.88 144 ASN A C 1
ATOM 1215 O O . ASN A 1 144 ? -19.498 -13.140 8.182 1.00 86.88 144 ASN A O 1
ATOM 1219 N N . HIS A 1 145 ? -17.784 -11.712 7.917 1.00 83.56 145 HIS A N 1
ATOM 1220 C CA . HIS A 1 145 ? -16.891 -12.690 7.274 1.00 83.56 145 HIS A CA 1
ATOM 1221 C C . HIS A 1 145 ? -15.555 -12.912 7.999 1.00 83.56 145 HIS A C 1
ATOM 1223 O O . HIS A 1 145 ? -15.091 -14.050 8.084 1.00 83.56 145 HIS A O 1
ATOM 1229 N N . LEU A 1 146 ? -14.935 -11.874 8.575 1.00 84.94 146 LEU A N 1
ATOM 1230 C CA . LEU A 1 146 ? -13.643 -12.030 9.271 1.00 84.94 146 LEU A CA 1
ATOM 1231 C C . LEU A 1 146 ? -13.756 -12.616 10.686 1.00 84.94 146 LEU A C 1
ATOM 1233 O O . LEU A 1 146 ? -12.732 -12.934 11.284 1.00 84.94 146 LEU A O 1
ATOM 1237 N N . SER A 1 147 ? -14.969 -12.846 11.197 1.00 84.44 147 SER A N 1
ATOM 1238 C CA . SER A 1 147 ? -15.224 -13.565 12.457 1.00 84.44 147 SER A CA 1
ATOM 1239 C C . SER A 1 147 ? -14.641 -14.988 12.485 1.00 84.44 147 SER A C 1
ATOM 1241 O O . SER A 1 147 ? -14.344 -15.509 13.559 1.00 84.44 147 SER A O 1
ATOM 1243 N N . ILE A 1 148 ? -14.419 -15.590 11.311 1.00 86.50 148 ILE A N 1
ATOM 1244 C CA . ILE A 1 148 ? -13.758 -16.892 11.130 1.00 86.50 148 ILE A CA 1
ATOM 1245 C C . ILE A 1 148 ? -12.244 -16.806 11.426 1.00 86.50 148 ILE A C 1
ATOM 1247 O O . ILE A 1 148 ? -11.627 -17.793 11.826 1.00 86.50 148 ILE A O 1
ATOM 1251 N N . ILE A 1 149 ? -11.622 -15.633 11.255 1.00 87.12 149 ILE A N 1
ATOM 1252 C CA . ILE A 1 149 ? -10.175 -15.446 11.409 1.00 87.12 149 ILE A CA 1
ATOM 1253 C C . ILE A 1 149 ? -9.861 -14.980 12.835 1.00 87.12 149 ILE A C 1
ATOM 1255 O O . ILE A 1 149 ? -10.147 -13.847 13.223 1.00 87.12 149 ILE A O 1
ATOM 1259 N N . THR A 1 150 ? -9.231 -15.843 13.635 1.00 91.50 150 THR A N 1
ATOM 1260 C CA . THR A 1 150 ? -8.915 -15.508 15.032 1.00 91.50 150 THR A CA 1
ATOM 1261 C C . THR A 1 150 ? -7.866 -14.396 15.140 1.00 91.50 150 THR A C 1
ATOM 1263 O O . THR A 1 150 ? -6.949 -14.278 14.320 1.00 91.50 150 THR A O 1
ATOM 1266 N N . LYS A 1 151 ? -7.955 -13.591 16.210 1.00 90.50 151 LYS A N 1
ATOM 1267 C CA . LYS A 1 151 ? -6.980 -12.523 16.507 1.00 90.50 151 LYS A CA 1
ATOM 1268 C C . LYS A 1 151 ? -5.550 -13.062 16.623 1.00 90.50 151 LYS A C 1
ATOM 1270 O O . LYS A 1 151 ? -4.615 -12.401 16.175 1.00 90.50 151 LYS A O 1
ATOM 1275 N N . ASP A 1 152 ? -5.392 -14.274 17.149 1.00 91.25 152 ASP A N 1
ATOM 1276 C CA . ASP A 1 152 ? -4.092 -14.932 17.299 1.00 91.25 152 ASP A CA 1
ATOM 1277 C C . ASP A 1 152 ? -3.518 -15.394 15.954 1.00 91.25 152 ASP A C 1
ATOM 1279 O O . ASP A 1 152 ? -2.317 -15.248 15.720 1.00 91.25 152 ASP A O 1
ATOM 1283 N N . LEU A 1 153 ? -4.361 -15.869 15.026 1.00 89.56 153 LEU A N 1
ATOM 1284 C CA . LEU A 1 153 ? -3.949 -16.188 13.656 1.00 89.56 153 LEU A CA 1
ATOM 1285 C C . LEU A 1 153 ? -3.491 -14.923 12.917 1.00 89.56 153 LEU A C 1
ATOM 1287 O O . LEU A 1 153 ? -2.415 -14.918 12.318 1.00 89.56 153 LEU A O 1
ATOM 1291 N N . ILE A 1 154 ? -4.245 -13.825 13.033 1.00 89.69 154 ILE A N 1
ATOM 1292 C CA . ILE A 1 154 ? -3.867 -12.512 12.484 1.00 89.69 154 ILE A CA 1
ATOM 1293 C C . ILE A 1 154 ? -2.517 -12.070 13.071 1.00 89.69 154 ILE A C 1
ATOM 1295 O O . ILE A 1 154 ? -1.589 -11.758 12.323 1.00 89.69 154 ILE A O 1
ATOM 1299 N N . HIS A 1 155 ? -2.355 -12.104 14.396 1.00 89.69 155 HIS A N 1
ATOM 1300 C CA . HIS A 1 155 ? -1.100 -11.721 15.046 1.00 89.69 155 HIS A CA 1
ATOM 1301 C C . HIS A 1 155 ? 0.084 -12.607 14.617 1.00 89.69 155 HIS A C 1
ATOM 1303 O O . HIS A 1 155 ? 1.183 -12.104 14.366 1.00 89.69 155 HIS A O 1
ATOM 1309 N N . THR A 1 156 ? -0.138 -13.915 14.469 1.00 89.06 156 THR A N 1
ATOM 1310 C CA . THR A 1 156 ? 0.870 -14.886 14.014 1.00 89.06 156 THR A CA 1
ATOM 1311 C C . THR A 1 156 ? 1.299 -14.618 12.570 1.00 89.06 156 THR A C 1
ATOM 1313 O O . THR A 1 156 ? 2.496 -14.571 12.285 1.00 89.06 156 THR A O 1
ATOM 1316 N N . ILE A 1 157 ? 0.352 -14.353 11.664 1.00 87.19 157 ILE A N 1
ATOM 1317 C CA . ILE A 1 157 ? 0.646 -14.003 10.267 1.00 87.19 157 ILE A CA 1
ATOM 1318 C C . ILE A 1 157 ? 1.429 -12.686 10.200 1.00 87.19 157 ILE A C 1
ATOM 1320 O O . ILE A 1 157 ? 2.524 -12.648 9.639 1.00 87.19 157 ILE A O 1
ATOM 1324 N N . PHE A 1 158 ? 0.930 -11.612 10.818 1.00 88.31 158 PHE A N 1
ATOM 1325 C CA . PHE A 1 158 ? 1.553 -10.287 10.721 1.00 88.31 158 PHE A CA 1
ATOM 1326 C C . PHE A 1 158 ? 2.927 -10.205 11.414 1.00 88.31 158 PHE A C 1
ATOM 1328 O O . PHE A 1 158 ? 3.833 -9.533 10.906 1.00 88.31 158 PHE A O 1
ATOM 1335 N N . SER A 1 159 ? 3.140 -10.929 12.519 1.00 84.75 159 SER A N 1
ATOM 1336 C CA . SER A 1 159 ? 4.472 -11.079 13.128 1.00 84.75 159 SER A CA 1
ATOM 1337 C C . SER A 1 159 ? 5.412 -11.930 12.258 1.00 84.75 159 SER A C 1
ATOM 1339 O O . SER A 1 159 ? 6.573 -11.552 12.064 1.00 84.75 159 SER A O 1
ATOM 1341 N N . GLY A 1 160 ? 4.907 -12.997 11.631 1.00 83.75 160 GLY A N 1
ATOM 1342 C CA . GLY A 1 160 ? 5.614 -13.773 10.610 1.00 83.75 160 GLY A CA 1
ATOM 1343 C C . GLY A 1 160 ? 6.099 -12.900 9.449 1.00 83.75 160 GLY A C 1
ATOM 1344 O O . GLY A 1 160 ? 7.306 -12.836 9.190 1.00 83.75 160 GLY A O 1
ATOM 1345 N N . CYS A 1 161 ? 5.194 -12.144 8.818 1.00 82.75 161 CYS A N 1
ATOM 1346 C CA . CYS A 1 161 ? 5.494 -11.204 7.733 1.00 82.75 161 CYS A CA 1
ATOM 1347 C C . CYS A 1 161 ? 6.568 -10.177 8.121 1.00 82.75 161 CYS A C 1
ATOM 1349 O O . CYS A 1 161 ? 7.479 -9.922 7.328 1.00 82.75 161 CYS A O 1
ATOM 1351 N N . LYS A 1 162 ? 6.519 -9.636 9.350 1.00 77.69 162 LYS A N 1
ATOM 1352 C CA . LYS A 1 162 ? 7.574 -8.766 9.898 1.00 77.69 162 LYS A CA 1
ATOM 1353 C C . LYS A 1 162 ? 8.940 -9.460 9.883 1.00 77.69 162 LYS A C 1
ATOM 1355 O O . LYS A 1 162 ? 9.900 -8.886 9.368 1.00 77.69 162 LYS A O 1
ATOM 1360 N N . THR A 1 163 ? 9.049 -10.679 10.420 1.00 73.31 163 THR A N 1
ATOM 1361 C CA . THR A 1 163 ? 10.347 -11.383 10.486 1.00 73.31 163 THR A CA 1
ATOM 1362 C C . THR A 1 163 ? 10.874 -11.791 9.110 1.00 73.31 163 THR A C 1
ATOM 1364 O O . THR A 1 163 ? 12.082 -11.716 8.882 1.00 73.31 163 THR A O 1
ATOM 1367 N N . PHE A 1 164 ? 9.991 -12.176 8.181 1.00 76.50 164 PHE A N 1
ATOM 1368 C CA . PHE A 1 164 ? 10.364 -12.506 6.806 1.00 76.50 164 PHE A CA 1
ATOM 1369 C C . PHE A 1 164 ? 10.922 -11.279 6.082 1.00 76.50 164 PHE A C 1
ATOM 1371 O O . PHE A 1 164 ? 12.061 -11.316 5.610 1.00 76.50 164 PHE A O 1
ATOM 1378 N N . LYS A 1 165 ? 10.181 -10.159 6.087 1.00 73.69 165 LYS A N 1
ATOM 1379 C CA . LYS A 1 165 ? 10.642 -8.904 5.477 1.00 73.69 165 LYS A CA 1
ATOM 1380 C C . LYS A 1 165 ? 11.964 -8.456 6.104 1.00 73.69 165 LYS A C 1
ATOM 1382 O O . LYS A 1 165 ? 12.913 -8.219 5.369 1.00 73.69 165 LYS A O 1
ATOM 1387 N N . MET A 1 166 ? 12.101 -8.460 7.435 1.00 67.19 166 MET A N 1
ATOM 1388 C CA . MET A 1 166 ? 13.356 -8.091 8.119 1.00 67.19 166 MET A CA 1
ATOM 1389 C C . MET A 1 166 ? 14.595 -8.897 7.677 1.00 67.19 166 MET A C 1
ATOM 1391 O O . MET A 1 166 ? 15.699 -8.351 7.677 1.00 67.19 166 MET A O 1
ATOM 1395 N N . LYS A 1 167 ? 14.454 -10.167 7.271 1.00 71.25 167 LYS A N 1
ATOM 1396 C CA . LYS A 1 167 ? 15.595 -10.992 6.829 1.00 71.25 167 LYS A CA 1
ATOM 1397 C C . LYS A 1 167 ? 16.148 -10.580 5.454 1.00 71.25 167 LYS A C 1
ATOM 1399 O O . LYS A 1 167 ? 17.353 -10.717 5.244 1.00 71.25 167 LYS A O 1
ATOM 1404 N N . SER A 1 168 ? 15.336 -10.014 4.554 1.00 66.94 168 SER A N 1
ATOM 1405 C CA . SER A 1 168 ? 15.749 -9.659 3.179 1.00 66.94 168 SER A CA 1
ATOM 1406 C C . SER A 1 168 ? 16.543 -8.343 3.049 1.00 66.94 168 SER A C 1
ATOM 1408 O O . SER A 1 168 ? 16.975 -7.974 1.953 1.00 66.94 168 SER A O 1
ATOM 1410 N N . TYR A 1 169 ? 16.785 -7.630 4.157 1.00 59.12 169 TYR A N 1
ATOM 1411 C CA . TYR A 1 169 ? 17.537 -6.364 4.170 1.00 59.12 169 TYR A CA 1
ATOM 1412 C C . TYR A 1 169 ? 19.063 -6.521 4.293 1.00 59.12 169 TYR A C 1
ATOM 1414 O O . TYR A 1 169 ? 19.777 -5.529 4.187 1.00 59.12 169 TYR A O 1
ATOM 1422 N N . LYS A 1 170 ? 19.601 -7.730 4.509 1.00 60.28 170 LYS A N 1
ATOM 1423 C CA . LYS A 1 170 ? 21.040 -7.926 4.804 1.00 60.28 170 LYS A CA 1
ATOM 1424 C C . LYS A 1 170 ? 22.010 -7.708 3.626 1.00 60.28 170 LYS A C 1
ATOM 1426 O O . LYS A 1 170 ? 23.217 -7.846 3.821 1.00 60.28 170 LYS A O 1
ATOM 1431 N N . ILE A 1 171 ? 21.530 -7.359 2.430 1.00 65.88 171 ILE A N 1
ATOM 1432 C CA . ILE A 1 171 ? 22.389 -7.142 1.256 1.00 65.88 171 ILE A CA 1
ATOM 1433 C C . ILE A 1 171 ? 23.112 -5.790 1.379 1.00 65.88 171 ILE A C 1
ATOM 1435 O O . ILE A 1 171 ? 22.544 -4.734 1.099 1.00 65.88 171 ILE A O 1
ATOM 1439 N N . LYS A 1 172 ? 24.376 -5.825 1.819 1.00 60.97 172 LYS A N 1
ATOM 1440 C CA . LYS A 1 172 ? 25.243 -4.646 1.964 1.00 60.97 172 LYS A CA 1
ATOM 1441 C C . LYS A 1 172 ? 25.681 -4.106 0.595 1.00 60.97 172 LYS A C 1
ATOM 1443 O O . LYS A 1 172 ? 26.729 -4.496 0.089 1.00 60.97 172 LYS A O 1
ATOM 1448 N N . PHE A 1 173 ? 24.921 -3.175 0.026 1.00 64.19 173 PHE A N 1
ATOM 1449 C CA . PHE A 1 173 ? 25.399 -2.338 -1.079 1.00 64.19 173 PHE A CA 1
ATOM 1450 C C . PHE A 1 173 ? 26.095 -1.074 -0.561 1.00 64.19 173 PHE A C 1
ATOM 1452 O O . PHE A 1 173 ? 25.698 -0.499 0.453 1.00 64.19 173 PHE A O 1
ATOM 1459 N N . VAL A 1 174 ? 27.140 -0.639 -1.268 1.00 68.50 174 VAL A N 1
ATOM 1460 C CA . VAL A 1 174 ? 27.886 0.587 -0.952 1.00 68.50 174 VAL A CA 1
ATOM 1461 C C . VAL A 1 174 ? 27.022 1.804 -1.297 1.00 68.50 174 VAL A C 1
ATOM 1463 O O . VAL A 1 174 ? 26.501 1.903 -2.403 1.00 68.50 174 VAL A O 1
ATOM 1466 N N . GLU A 1 175 ? 26.884 2.764 -0.380 1.00 66.38 175 GLU A N 1
ATOM 1467 C CA . GLU A 1 175 ? 25.997 3.925 -0.587 1.00 66.38 175 GLU A CA 1
ATOM 1468 C C . GLU A 1 175 ? 26.495 4.950 -1.626 1.00 66.38 175 GLU A C 1
ATOM 1470 O O . GLU A 1 175 ? 25.778 5.905 -1.954 1.00 66.38 175 GLU A O 1
ATOM 1475 N N . HIS A 1 176 ? 27.718 4.768 -2.131 1.00 65.75 176 HIS A N 1
ATOM 1476 C CA . HIS A 1 176 ? 28.351 5.625 -3.129 1.00 65.75 176 HIS A CA 1
ATOM 1477 C C . HIS A 1 176 ? 27.598 5.546 -4.463 1.00 65.75 176 HIS A C 1
ATOM 1479 O O . HIS A 1 176 ? 27.777 4.621 -5.249 1.00 65.75 176 HIS A O 1
ATOM 1485 N N . GLY A 1 177 ? 26.751 6.548 -4.713 1.00 69.44 177 GLY A N 1
ATOM 1486 C CA . GLY A 1 177 ? 26.113 6.772 -6.010 1.00 69.44 177 GLY A CA 1
ATOM 1487 C C . GLY A 1 177 ? 24.605 7.026 -5.985 1.00 69.44 177 GLY A C 1
ATOM 1488 O O . GLY A 1 177 ? 24.082 7.458 -7.014 1.00 69.44 177 GLY A O 1
ATOM 1489 N N . ARG A 1 178 ? 23.883 6.796 -4.872 1.00 75.00 178 ARG A N 1
ATOM 1490 C CA . ARG A 1 178 ? 22.439 7.128 -4.785 1.00 75.00 178 ARG A CA 1
ATOM 1491 C C . ARG A 1 178 ? 22.211 8.628 -5.032 1.00 75.00 178 ARG A C 1
ATOM 1493 O O . 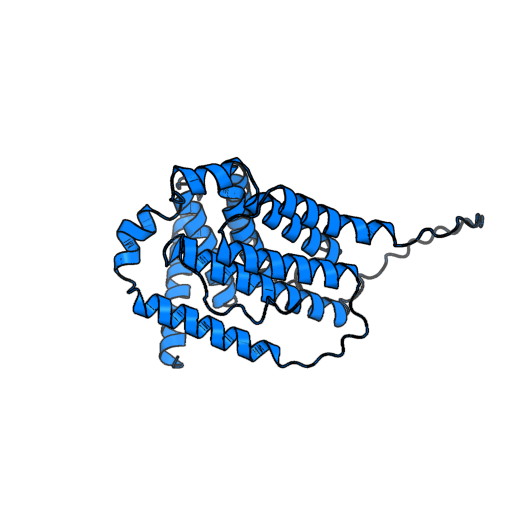ARG A 1 178 ? 22.888 9.446 -4.413 1.00 75.00 178 ARG A O 1
ATOM 1500 N N . SER A 1 179 ? 21.228 8.980 -5.865 1.00 86.00 179 SER A N 1
ATOM 1501 C CA . SER A 1 179 ? 20.802 10.377 -6.049 1.00 86.00 179 SER A CA 1
ATOM 1502 C C . SER A 1 179 ? 20.275 10.978 -4.740 1.00 86.00 179 SER A C 1
ATOM 1504 O O . SER A 1 179 ? 19.646 10.283 -3.937 1.00 86.00 179 SER A O 1
ATOM 1506 N N . THR A 1 180 ? 20.527 12.272 -4.527 1.00 90.00 180 THR A N 1
ATOM 1507 C CA . THR A 1 180 ? 20.043 13.041 -3.365 1.00 90.00 180 THR A CA 1
ATOM 1508 C C . THR A 1 180 ? 18.521 13.005 -3.272 1.00 90.00 180 THR A C 1
ATOM 1510 O O . THR A 1 180 ? 17.988 12.637 -2.229 1.00 90.00 180 THR A O 1
ATOM 1513 N N . GLU A 1 181 ? 17.839 13.244 -4.395 1.00 91.81 181 GLU A N 1
ATOM 1514 C CA . GLU A 1 181 ? 16.388 13.095 -4.554 1.00 91.81 181 GLU A CA 1
ATOM 1515 C C . GLU A 1 181 ? 15.853 11.787 -3.964 1.00 91.81 181 GLU A C 1
ATOM 1517 O O . GLU A 1 181 ? 14.933 11.792 -3.150 1.00 91.81 181 GLU A O 1
ATOM 1522 N N . PHE A 1 182 ? 16.458 10.652 -4.333 1.00 91.44 182 PHE A N 1
ATOM 1523 C CA . PHE A 1 182 ? 16.002 9.350 -3.866 1.00 91.44 182 PHE A CA 1
ATOM 1524 C C . PHE A 1 182 ? 16.218 9.167 -2.362 1.00 91.44 182 PHE A C 1
ATOM 1526 O O . PHE A 1 182 ? 15.362 8.587 -1.698 1.00 91.44 182 PHE A O 1
ATOM 1533 N N . LYS A 1 183 ? 17.327 9.677 -1.803 1.00 92.56 183 LYS A N 1
ATOM 1534 C CA . LYS A 1 183 ? 17.538 9.668 -0.345 1.00 92.56 183 LYS A CA 1
ATOM 1535 C C . LYS A 1 183 ? 16.423 10.445 0.370 1.00 92.56 183 LYS A C 1
ATOM 1537 O O . LYS A 1 183 ? 15.919 9.970 1.385 1.00 92.56 183 LYS A O 1
ATOM 1542 N N . THR A 1 184 ? 15.988 11.577 -0.188 1.00 94.12 184 THR A N 1
ATOM 1543 C CA . THR A 1 184 ? 14.849 12.352 0.327 1.00 94.12 184 THR A CA 1
ATOM 1544 C C . THR A 1 184 ? 13.525 11.592 0.199 1.00 94.12 184 THR A C 1
ATOM 1546 O O . THR A 1 184 ? 12.840 11.437 1.206 1.00 94.12 184 THR A O 1
ATOM 1549 N N . TYR A 1 185 ? 13.178 11.047 -0.975 1.00 94.94 185 TYR A N 1
ATOM 1550 C CA . TYR A 1 185 ? 11.934 10.274 -1.147 1.00 94.94 185 TYR A CA 1
ATOM 1551 C C . TYR A 1 185 ? 11.895 9.040 -0.229 1.00 94.94 185 TYR A C 1
ATOM 1553 O O . TYR A 1 185 ? 10.855 8.736 0.354 1.00 94.94 185 TYR A O 1
ATOM 1561 N N . LYS A 1 186 ? 13.037 8.364 -0.037 1.00 94.44 186 LYS A N 1
ATOM 1562 C CA . LYS A 1 186 ? 13.183 7.244 0.901 1.00 94.44 186 LYS A CA 1
ATOM 1563 C C . LYS A 1 186 ? 12.885 7.678 2.342 1.00 94.44 186 LYS A C 1
ATOM 1565 O O . LYS A 1 186 ? 11.994 7.097 2.955 1.00 94.44 186 LYS A O 1
ATOM 1570 N N . LYS A 1 187 ? 13.544 8.732 2.850 1.00 95.31 187 LYS A N 1
ATOM 1571 C CA . LYS A 1 187 ? 13.316 9.237 4.219 1.00 95.31 187 LYS A CA 1
ATOM 1572 C C . LYS A 1 187 ? 11.874 9.710 4.436 1.00 95.31 187 LYS A C 1
ATOM 1574 O O . LYS A 1 187 ? 11.282 9.427 5.475 1.00 95.31 187 LYS A O 1
ATOM 1579 N N . ILE A 1 188 ? 11.285 10.402 3.461 1.00 96.50 188 ILE A N 1
ATOM 1580 C CA . ILE A 1 188 ? 9.892 10.863 3.545 1.00 96.50 188 ILE A CA 1
ATOM 1581 C C . ILE A 1 188 ? 8.929 9.667 3.590 1.00 96.50 188 ILE A C 1
ATOM 1583 O O . ILE A 1 188 ? 7.978 9.684 4.370 1.00 96.50 188 ILE A O 1
ATOM 1587 N N . MET A 1 189 ? 9.188 8.597 2.833 1.00 96.75 189 MET A N 1
ATOM 1588 C CA . MET A 1 189 ? 8.383 7.374 2.887 1.00 96.75 189 MET A CA 1
ATOM 1589 C C . MET A 1 189 ? 8.564 6.604 4.209 1.00 96.75 189 MET A C 1
ATOM 1591 O O . MET A 1 189 ? 7.576 6.167 4.796 1.00 96.75 189 MET A O 1
ATOM 1595 N N . GLU A 1 190 ? 9.792 6.491 4.732 1.00 95.69 190 GLU A N 1
ATOM 1596 C CA . GLU A 1 190 ? 10.075 5.923 6.066 1.00 95.69 190 GLU A CA 1
ATOM 1597 C C . GLU A 1 190 ? 9.290 6.657 7.163 1.00 95.69 190 GLU A C 1
ATOM 1599 O O . GLU A 1 190 ? 8.623 6.030 7.992 1.00 95.69 190 GLU A O 1
ATOM 1604 N N . MET A 1 191 ? 9.303 7.992 7.114 1.00 96.38 191 MET A N 1
ATOM 1605 C CA . MET A 1 191 ? 8.560 8.854 8.028 1.00 96.38 191 MET A CA 1
ATOM 1606 C C . MET A 1 191 ? 7.040 8.714 7.848 1.00 96.38 191 MET A C 1
ATOM 1608 O O . MET A 1 191 ? 6.325 8.567 8.837 1.00 96.38 191 MET A O 1
ATOM 1612 N N . THR A 1 192 ? 6.545 8.667 6.607 1.00 97.38 192 THR A N 1
ATOM 1613 C CA . THR A 1 192 ? 5.115 8.482 6.293 1.00 97.38 192 THR A CA 1
ATOM 1614 C C . THR A 1 192 ? 4.588 7.161 6.858 1.00 97.38 192 THR A C 1
ATOM 1616 O O . THR A 1 192 ? 3.554 7.152 7.523 1.00 97.38 192 THR A O 1
ATOM 1619 N N . VAL A 1 193 ? 5.320 6.052 6.689 1.00 97.06 193 VAL A N 1
ATOM 1620 C CA . VAL A 1 193 ? 4.960 4.740 7.264 1.00 97.06 193 VAL A CA 1
ATOM 1621 C C . VAL A 1 193 ? 4.981 4.769 8.796 1.00 97.06 193 VAL A C 1
ATOM 1623 O O . VAL A 1 193 ? 4.082 4.215 9.436 1.00 97.06 193 VAL A O 1
ATOM 1626 N N . TYR A 1 194 ? 5.971 5.432 9.404 1.00 96.25 194 TYR A N 1
ATOM 1627 C CA . TYR A 1 194 ? 6.051 5.576 10.859 1.00 96.25 194 TYR A CA 1
ATOM 1628 C C . TYR A 1 194 ? 4.863 6.367 11.435 1.00 96.25 194 TYR A C 1
ATOM 1630 O O . TYR A 1 194 ? 4.234 5.904 12.393 1.00 96.25 194 TYR A O 1
ATOM 1638 N N . ILE A 1 195 ? 4.521 7.514 10.836 1.00 96.44 195 ILE A N 1
ATOM 1639 C CA . ILE A 1 195 ? 3.370 8.342 11.233 1.00 96.44 195 ILE A CA 1
ATOM 1640 C C . ILE A 1 195 ? 2.074 7.560 11.026 1.00 96.44 195 ILE A C 1
ATOM 1642 O O . ILE A 1 195 ? 1.297 7.412 11.964 1.00 96.44 195 ILE A O 1
ATOM 1646 N N . PHE A 1 196 ? 1.865 6.972 9.846 1.00 96.94 196 PHE A N 1
ATOM 1647 C CA . PHE A 1 196 ? 0.657 6.210 9.532 1.00 96.94 196 PHE A CA 1
ATOM 1648 C C . PHE A 1 196 ? 0.417 5.063 10.529 1.00 96.94 196 PHE A C 1
ATOM 1650 O O . PHE A 1 196 ? -0.695 4.899 11.028 1.00 96.94 196 PHE A O 1
ATOM 1657 N N . ASN A 1 197 ? 1.466 4.338 10.939 1.00 96.50 197 ASN A N 1
ATOM 1658 C CA . ASN A 1 197 ? 1.373 3.333 12.004 1.00 96.50 197 ASN A CA 1
ATOM 1659 C C . ASN A 1 197 ? 0.927 3.922 13.361 1.00 96.50 197 ASN A C 1
ATOM 1661 O O . ASN A 1 197 ? 0.207 3.258 14.111 1.00 96.50 197 ASN A O 1
ATOM 1665 N N . LYS A 1 198 ? 1.338 5.156 13.679 1.00 96.06 198 LYS A N 1
ATOM 1666 C CA . LYS A 1 198 ? 1.064 5.850 14.948 1.00 96.06 198 LYS A CA 1
ATOM 1667 C C . LYS A 1 198 ? -0.310 6.529 15.001 1.00 96.06 198 LYS A C 1
ATOM 1669 O O . LYS A 1 198 ? -0.999 6.345 16.008 1.00 96.06 198 LYS A O 1
ATOM 1674 N N . SER A 1 199 ? -0.692 7.285 13.972 1.00 93.81 199 SER A N 1
ATOM 1675 C CA . SER A 1 199 ? -1.842 8.209 13.967 1.00 93.81 199 SER A CA 1
ATOM 1676 C C . SER A 1 199 ? -2.866 7.979 12.854 1.00 93.81 199 SER A C 1
ATOM 1678 O O . SER A 1 199 ? -3.878 8.666 12.856 1.00 93.81 199 SER A O 1
ATOM 1680 N N . ASN A 1 200 ? -2.651 7.040 11.923 1.00 96.06 200 ASN A N 1
ATOM 1681 C CA . ASN A 1 200 ? -3.531 6.720 10.777 1.00 96.06 200 ASN A CA 1
ATOM 1682 C C . ASN A 1 200 ? -3.717 7.843 9.731 1.00 96.06 200 ASN A C 1
ATOM 1684 O O . ASN A 1 200 ? -4.116 7.566 8.602 1.00 96.06 200 ASN A O 1
ATOM 1688 N N . TYR A 1 201 ? -3.390 9.084 10.079 1.00 96.81 201 TYR A N 1
ATOM 1689 C CA . TYR A 1 201 ? -3.356 10.252 9.207 1.00 96.81 201 TYR A CA 1
ATOM 1690 C C . TYR A 1 201 ? -2.065 11.056 9.424 1.00 96.81 201 TYR A C 1
ATOM 1692 O O . TYR A 1 201 ? -1.392 10.898 10.451 1.00 96.81 201 TYR A O 1
ATOM 1700 N N . LEU A 1 202 ? -1.733 11.920 8.463 1.00 97.56 202 LEU A N 1
ATOM 1701 C CA . LEU A 1 202 ? -0.682 12.935 8.575 1.00 97.56 202 LEU A CA 1
ATOM 1702 C C . LEU A 1 202 ? -1.320 14.288 8.908 1.00 97.56 202 LEU A C 1
ATOM 1704 O O . LEU A 1 202 ? -2.368 14.632 8.363 1.00 97.56 202 LEU A O 1
ATOM 1708 N N . ASP A 1 203 ? -0.684 15.067 9.785 1.00 97.19 203 ASP A N 1
ATOM 1709 C CA . ASP A 1 203 ? -1.069 16.470 9.955 1.00 97.19 203 ASP A CA 1
ATOM 1710 C C . ASP A 1 203 ? -0.833 17.244 8.648 1.00 97.19 203 ASP A C 1
ATOM 1712 O O . ASP A 1 203 ? 0.126 16.955 7.925 1.00 97.19 203 ASP A O 1
ATOM 1716 N N . LYS A 1 204 ? -1.689 18.226 8.342 1.00 97.69 204 LYS A N 1
ATOM 1717 C CA . LYS A 1 204 ? -1.582 18.993 7.098 1.00 97.69 204 LYS A CA 1
ATOM 1718 C C . LYS A 1 204 ? -0.242 19.727 6.988 1.00 97.69 204 LYS A C 1
ATOM 1720 O O . LYS A 1 204 ? 0.362 19.670 5.924 1.00 97.69 204 LYS A O 1
ATOM 1725 N N . ILE A 1 205 ? 0.241 20.358 8.060 1.00 97.81 205 ILE A N 1
ATOM 1726 C CA . ILE A 1 205 ? 1.517 21.095 8.039 1.00 97.81 205 ILE A CA 1
ATOM 1727 C C . ILE A 1 205 ? 2.651 20.121 7.703 1.00 97.81 205 ILE A C 1
ATOM 1729 O O . ILE A 1 205 ? 3.426 20.343 6.777 1.00 97.81 205 ILE A O 1
ATOM 1733 N N . MET A 1 206 ? 2.666 18.970 8.379 1.00 97.56 206 MET A N 1
ATOM 1734 C CA . MET A 1 206 ? 3.668 17.928 8.163 1.00 97.56 206 MET A CA 1
ATOM 1735 C C . MET A 1 206 ? 3.600 17.316 6.753 1.00 97.56 206 MET A C 1
ATOM 1737 O O . MET A 1 206 ? 4.629 16.943 6.190 1.00 97.56 206 MET A O 1
ATOM 1741 N N . ALA A 1 207 ? 2.407 17.210 6.167 1.00 98.06 207 ALA A N 1
ATOM 1742 C CA . ALA A 1 207 ? 2.218 16.762 4.791 1.00 98.06 207 ALA A CA 1
ATOM 1743 C C . ALA A 1 207 ? 2.711 17.801 3.769 1.00 98.06 207 ALA A C 1
ATOM 1745 O O . ALA A 1 207 ? 3.432 17.436 2.837 1.00 98.06 207 ALA A O 1
ATOM 1746 N N . ASP A 1 208 ? 2.392 19.081 3.969 1.00 97.94 208 ASP A N 1
ATOM 1747 C CA . ASP A 1 208 ? 2.838 20.187 3.116 1.00 97.94 208 ASP A CA 1
ATOM 1748 C C . ASP A 1 208 ? 4.379 20.347 3.170 1.00 97.94 208 ASP A C 1
ATOM 1750 O O . ASP A 1 208 ? 5.016 20.521 2.125 1.00 97.94 208 ASP A O 1
ATOM 1754 N N . ASP A 1 209 ? 5.008 20.149 4.337 1.00 97.25 209 ASP A N 1
ATOM 1755 C CA . ASP A 1 209 ? 6.472 20.070 4.506 1.00 97.25 209 ASP A CA 1
ATOM 1756 C C . ASP A 1 209 ? 7.092 18.897 3.722 1.00 97.25 209 ASP A C 1
ATOM 1758 O O . ASP A 1 209 ? 8.130 19.042 3.062 1.00 97.25 209 ASP A O 1
ATOM 1762 N N . CYS A 1 210 ? 6.457 17.718 3.752 1.00 97.12 210 CYS A N 1
ATOM 1763 C CA . CYS A 1 210 ? 6.916 16.543 3.004 1.00 97.12 210 CYS A CA 1
ATOM 1764 C C . CYS A 1 210 ? 6.816 16.746 1.487 1.00 97.12 210 CYS A C 1
ATOM 1766 O O . CYS A 1 210 ? 7.735 16.381 0.748 1.00 97.12 210 CYS A O 1
ATOM 1768 N N . VAL A 1 211 ? 5.716 17.333 1.009 1.00 97.31 211 VAL A N 1
ATOM 1769 C CA . VAL A 1 211 ? 5.518 17.642 -0.415 1.00 97.31 211 VAL A CA 1
ATOM 1770 C C . VAL A 1 211 ? 6.540 18.686 -0.873 1.00 97.31 211 VAL A C 1
ATOM 1772 O O . VAL A 1 211 ? 7.231 18.458 -1.865 1.00 97.31 211 VAL A O 1
ATOM 1775 N N . SER A 1 212 ? 6.740 19.754 -0.098 1.00 96.44 212 SER A N 1
ATOM 1776 C CA . SER A 1 212 ? 7.755 20.785 -0.368 1.00 96.44 212 SER A CA 1
ATOM 1777 C C . SER A 1 212 ? 9.172 20.198 -0.423 1.00 96.44 212 SER A C 1
ATOM 1779 O O . SER A 1 212 ? 9.944 20.486 -1.339 1.00 96.44 212 SER A O 1
ATOM 1781 N N . SER A 1 213 ? 9.495 19.281 0.494 1.00 94.94 213 SER A N 1
ATOM 1782 C CA . SER A 1 213 ? 10.772 18.553 0.511 1.00 94.94 213 SER A CA 1
ATOM 1783 C C . SER A 1 213 ? 10.979 17.663 -0.725 1.00 94.94 213 SER A C 1
ATOM 1785 O O . SER A 1 213 ? 12.117 17.450 -1.147 1.00 94.94 213 SER A O 1
ATOM 1787 N N . CYS A 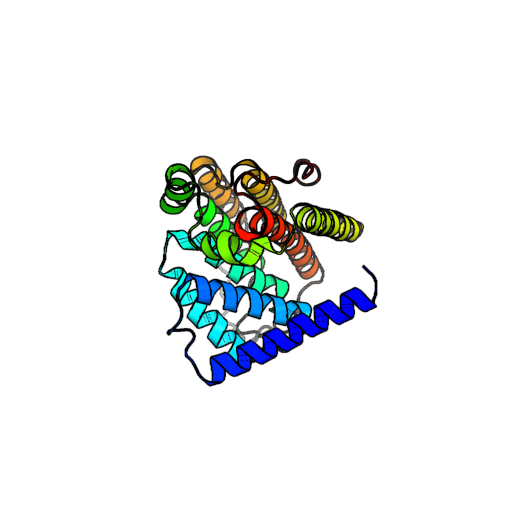1 214 ? 9.904 17.170 -1.350 1.00 93.25 214 CYS A N 1
ATOM 1788 C CA . CYS A 1 214 ? 9.981 16.455 -2.626 1.00 93.25 214 CYS A CA 1
ATOM 1789 C C . CYS A 1 214 ? 10.228 17.383 -3.832 1.00 93.25 214 CYS A C 1
ATOM 1791 O O . CYS A 1 214 ? 10.711 16.914 -4.865 1.00 93.25 214 CYS A O 1
ATOM 1793 N N . ASP A 1 215 ? 9.906 18.676 -3.739 1.00 91.50 215 ASP A N 1
ATOM 1794 C CA . ASP A 1 215 ? 10.063 19.645 -4.831 1.00 91.50 215 ASP A CA 1
ATOM 1795 C C . ASP A 1 215 ? 11.412 20.372 -4.820 1.00 91.50 215 ASP A C 1
ATOM 1797 O O . ASP A 1 215 ? 12.037 20.493 -5.881 1.00 91.50 215 ASP A O 1
ATOM 1801 N N . SER A 1 216 ? 11.919 20.762 -3.646 1.00 86.81 216 SER A N 1
ATOM 1802 C CA . SER A 1 216 ? 13.161 21.543 -3.503 1.00 86.81 216 SER A CA 1
ATOM 1803 C C . SER A 1 216 ? 14.382 20.923 -4.195 1.00 86.81 216 SER A C 1
ATOM 1805 O O . SER A 1 216 ? 15.170 21.641 -4.807 1.00 86.81 216 SER A O 1
ATOM 1807 N N . ASN A 1 217 ? 14.526 19.593 -4.175 1.00 75.06 217 ASN A N 1
ATOM 1808 C CA . ASN A 1 217 ? 15.666 18.917 -4.810 1.00 75.06 217 ASN A CA 1
ATOM 1809 C C . ASN A 1 217 ? 15.709 19.087 -6.340 1.00 75.06 217 ASN A C 1
ATOM 1811 O O . ASN A 1 217 ? 16.792 19.135 -6.918 1.00 75.06 217 ASN A O 1
ATOM 1815 N N . SER A 1 218 ? 14.548 19.190 -6.997 1.00 69.12 218 SER A N 1
ATOM 1816 C CA . SER A 1 218 ? 14.451 19.182 -8.466 1.00 69.12 218 SER A CA 1
ATOM 1817 C C . SER A 1 218 ? 14.802 20.516 -9.139 1.00 69.12 218 SER A C 1
ATOM 1819 O O . SER A 1 218 ? 14.862 20.584 -10.362 1.00 69.12 218 SER A O 1
ATOM 1821 N N . ARG A 1 219 ? 15.057 21.578 -8.358 1.00 67.06 219 ARG A N 1
ATOM 1822 C CA . ARG A 1 219 ? 15.455 22.905 -8.871 1.00 67.06 219 ARG A CA 1
ATOM 1823 C C . ARG A 1 219 ? 16.968 23.135 -8.903 1.00 67.06 219 ARG A C 1
ATOM 1825 O O . ARG A 1 219 ? 17.416 24.059 -9.569 1.00 67.06 219 ARG A O 1
ATOM 1832 N N . ASN A 1 220 ? 17.748 22.300 -8.215 1.00 64.12 220 ASN A N 1
ATOM 1833 C CA . ASN A 1 220 ? 19.199 22.481 -8.085 1.00 64.12 220 ASN A CA 1
ATOM 1834 C C . ASN A 1 220 ? 20.004 21.763 -9.186 1.00 64.12 220 ASN A C 1
ATOM 1836 O O . ASN A 1 220 ? 21.229 21.869 -9.229 1.00 64.12 220 ASN A O 1
ATOM 1840 N N . SER A 1 221 ? 19.341 21.024 -10.078 1.00 58.06 221 SER A N 1
ATOM 1841 C CA . SER A 1 221 ? 19.960 20.460 -11.277 1.00 58.06 221 SER A CA 1
ATOM 1842 C C . SER A 1 221 ? 19.998 21.488 -12.410 1.00 58.06 221 SER A C 1
ATOM 1844 O O . SER A 1 221 ? 18.954 21.968 -12.845 1.00 58.06 221 SER A O 1
ATOM 1846 N N . SER A 1 222 ? 21.204 21.743 -12.926 1.00 51.09 222 SER A N 1
ATOM 1847 C CA . SER A 1 222 ? 21.480 22.442 -14.192 1.00 51.09 222 SER A CA 1
ATOM 1848 C C . SER A 1 222 ? 20.906 23.858 -14.354 1.00 51.09 222 SER A C 1
ATOM 1850 O O . SER A 1 222 ? 20.108 24.112 -15.253 1.00 51.09 222 SER A O 1
ATOM 1852 N N . SER A 1 223 ? 21.478 24.825 -13.633 1.00 59.69 223 SER A N 1
ATOM 1853 C CA . SER A 1 223 ? 21.740 26.145 -14.225 1.00 59.69 223 SER A CA 1
ATOM 1854 C C . SER A 1 223 ? 22.933 26.038 -15.192 1.00 59.69 223 SER A C 1
ATOM 1856 O O . SER A 1 223 ? 24.029 26.518 -14.902 1.00 59.69 223 SER A O 1
ATOM 1858 N N . ILE A 1 224 ? 22.753 25.328 -16.312 1.00 67.81 224 ILE A N 1
ATOM 1859 C CA . ILE A 1 224 ? 23.750 25.316 -17.392 1.00 67.81 224 ILE A CA 1
ATOM 1860 C C . ILE A 1 224 ? 23.791 26.730 -17.971 1.00 67.81 224 ILE A C 1
ATOM 1862 O O . ILE A 1 224 ? 22.767 27.251 -18.408 1.00 67.81 224 ILE A O 1
ATOM 1866 N N . SER A 1 225 ? 24.966 27.356 -17.948 1.00 65.19 225 SER A N 1
ATOM 1867 C CA . SER A 1 225 ? 25.192 28.638 -18.609 1.00 65.19 225 SER A CA 1
ATOM 1868 C C . SER A 1 225 ? 24.907 28.490 -20.100 1.00 65.19 225 SER A C 1
ATOM 1870 O O . SER A 1 225 ? 25.526 27.654 -20.756 1.00 65.19 225 SER A O 1
ATOM 1872 N N . SER A 1 226 ? 23.991 29.296 -20.633 1.00 61.78 226 SER A N 1
ATOM 1873 C CA . SER A 1 226 ? 23.638 29.301 -22.052 1.00 61.78 226 SER A CA 1
ATOM 1874 C C . SER A 1 226 ? 24.778 29.888 -22.894 1.00 61.78 226 SER A C 1
ATOM 1876 O O . SER A 1 226 ? 24.774 31.075 -23.219 1.00 61.78 226 SER A O 1
ATOM 1878 N N . THR A 1 227 ? 25.773 29.065 -23.218 1.00 68.25 227 THR A N 1
ATOM 1879 C CA . THR A 1 227 ? 26.794 29.359 -24.228 1.00 68.25 227 THR A CA 1
ATOM 1880 C C . THR A 1 227 ? 26.181 29.200 -25.615 1.00 68.25 227 THR A C 1
ATOM 1882 O O . THR A 1 227 ? 25.790 28.103 -26.010 1.00 68.25 227 THR A O 1
ATOM 1885 N N . THR A 1 228 ? 26.049 30.318 -26.327 1.00 69.62 228 THR A N 1
ATOM 1886 C CA . THR A 1 228 ? 25.327 30.428 -27.602 1.00 69.62 228 THR A CA 1
ATOM 1887 C C . THR A 1 228 ? 26.171 29.950 -28.789 1.00 69.62 228 THR A C 1
ATOM 1889 O O . THR A 1 228 ? 26.616 30.758 -29.602 1.00 69.62 228 THR A O 1
ATOM 1892 N N . ASP A 1 229 ? 26.399 28.640 -28.896 1.00 58.03 229 ASP A N 1
ATOM 1893 C CA . ASP A 1 229 ? 27.071 28.047 -30.060 1.00 58.03 229 ASP A CA 1
ATOM 1894 C C . ASP A 1 229 ? 26.086 27.777 -31.207 1.00 58.03 229 ASP A C 1
ATOM 1896 O O . ASP A 1 229 ? 25.272 26.852 -31.173 1.00 58.03 229 ASP A O 1
ATOM 1900 N N . ASN A 1 230 ? 26.185 28.594 -32.256 1.00 67.50 230 ASN A N 1
ATOM 1901 C CA . ASN A 1 230 ? 25.409 28.444 -33.483 1.00 67.50 230 ASN A CA 1
ATOM 1902 C C . ASN A 1 230 ? 25.993 27.319 -34.354 1.00 67.50 230 ASN A C 1
ATOM 1904 O O . ASN A 1 230 ? 26.959 27.542 -35.085 1.00 67.50 230 ASN A O 1
ATOM 1908 N N . SER A 1 231 ? 25.388 26.129 -34.340 1.00 65.62 231 SER A N 1
ATOM 1909 C CA . SER A 1 231 ? 25.625 25.124 -35.386 1.00 65.62 231 SER A CA 1
ATOM 1910 C C . SER A 1 231 ? 24.351 24.354 -35.741 1.00 65.62 231 SER A C 1
ATOM 1912 O O . SER A 1 231 ? 23.761 23.648 -34.924 1.00 65.62 231 SER A O 1
ATOM 1914 N N . GLU A 1 232 ? 23.909 24.499 -36.989 1.00 63.31 232 GLU A N 1
ATOM 1915 C CA . GLU A 1 232 ? 22.768 23.765 -37.532 1.00 63.31 232 GLU A CA 1
ATOM 1916 C C . GLU A 1 232 ? 23.220 22.355 -37.933 1.00 63.31 232 GLU A C 1
ATOM 1918 O O . GLU A 1 232 ? 23.837 22.153 -38.975 1.00 63.31 232 GLU A O 1
ATOM 1923 N N . THR A 1 233 ? 22.951 21.348 -37.100 1.00 68.12 233 THR A N 1
ATOM 1924 C CA . THR A 1 233 ? 23.166 19.936 -37.465 1.00 68.12 233 THR A CA 1
ATOM 1925 C C . THR A 1 233 ? 21.964 19.101 -37.038 1.00 68.12 233 THR A C 1
ATOM 1927 O O . THR A 1 233 ? 21.905 18.576 -35.927 1.00 68.12 233 THR A O 1
ATOM 1930 N N . ILE A 1 234 ? 20.978 18.988 -37.931 1.00 63.81 234 ILE A N 1
ATOM 1931 C CA . ILE A 1 234 ? 19.782 18.169 -37.707 1.00 63.81 234 ILE A CA 1
ATOM 1932 C C . ILE A 1 234 ? 20.197 16.692 -37.719 1.00 63.81 234 ILE A C 1
ATOM 1934 O O . ILE A 1 234 ? 20.594 16.151 -38.749 1.00 63.81 234 ILE A O 1
ATOM 1938 N N . SER A 1 235 ? 20.125 16.049 -36.554 1.00 65.19 235 SER A N 1
ATOM 1939 C CA . SER A 1 235 ? 20.537 14.662 -36.344 1.00 65.19 235 SER A CA 1
ATOM 1940 C C . SER A 1 235 ? 19.387 13.865 -35.727 1.00 65.19 235 SER A C 1
ATOM 1942 O O . SER A 1 235 ? 19.161 13.933 -34.520 1.00 65.19 235 SER A O 1
ATOM 1944 N N . ASP A 1 236 ? 18.684 13.079 -36.550 1.00 56.38 236 ASP A N 1
ATOM 1945 C CA . ASP A 1 236 ? 17.587 12.179 -36.142 1.00 56.38 236 ASP A CA 1
ATOM 1946 C C . ASP A 1 236 ? 18.090 10.922 -35.398 1.00 56.38 236 ASP A C 1
ATOM 1948 O O . ASP A 1 236 ? 17.710 9.777 -35.663 1.00 56.38 236 ASP A O 1
ATOM 1952 N N . ASN A 1 237 ? 18.963 11.132 -34.414 1.00 57.38 237 ASN A N 1
ATOM 1953 C CA . ASN A 1 237 ? 19.402 10.102 -33.489 1.00 57.38 237 ASN A CA 1
ATOM 1954 C C . ASN A 1 237 ? 18.249 9.720 -32.551 1.00 57.38 237 ASN A C 1
ATOM 1956 O O . ASN A 1 237 ? 18.118 10.246 -31.444 1.00 57.38 237 ASN A O 1
ATOM 1960 N N . ARG A 1 238 ? 17.436 8.742 -32.978 1.00 56.62 238 ARG A N 1
ATOM 1961 C CA . ARG A 1 238 ? 16.550 7.973 -32.091 1.00 56.62 238 ARG A CA 1
ATOM 1962 C C . ARG A 1 238 ? 17.384 7.384 -30.955 1.00 56.62 238 ARG A C 1
ATOM 1964 O O . ARG A 1 238 ? 18.031 6.350 -31.120 1.00 56.62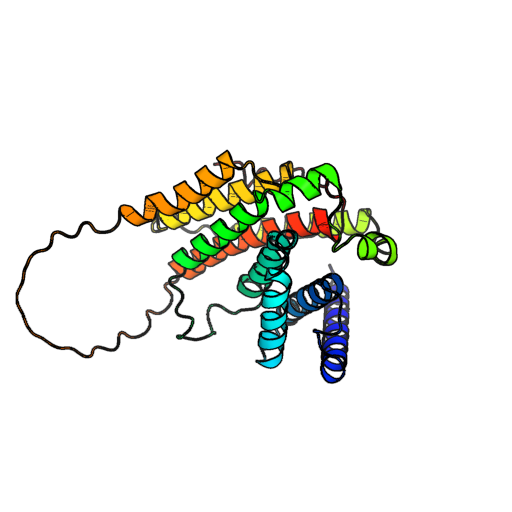 238 ARG A O 1
ATOM 1971 N N . SER A 1 239 ? 17.369 8.045 -29.802 1.00 62.69 239 SER A N 1
ATOM 1972 C CA . SER A 1 239 ? 18.101 7.603 -28.624 1.00 62.69 239 SER A CA 1
ATOM 1973 C C . SER A 1 239 ? 17.585 6.232 -28.186 1.00 62.69 239 SER A C 1
ATOM 1975 O O . SER A 1 239 ? 16.418 6.058 -27.832 1.00 62.69 239 SER A O 1
ATOM 1977 N N . VAL A 1 240 ? 18.466 5.230 -28.248 1.00 62.12 240 VAL A N 1
ATOM 1978 C CA . VAL A 1 240 ? 18.157 3.871 -27.790 1.00 62.12 240 VAL A CA 1
ATOM 1979 C C . VAL A 1 240 ? 17.717 3.956 -26.324 1.00 62.12 240 VAL A C 1
ATOM 1981 O O . VAL A 1 240 ? 18.446 4.566 -25.535 1.00 62.12 240 VAL A O 1
ATOM 1984 N N . PRO A 1 241 ? 16.566 3.368 -25.932 1.00 58.94 241 PRO A N 1
ATOM 1985 C CA . PRO A 1 241 ? 16.091 3.420 -24.555 1.00 58.94 241 PRO A CA 1
ATOM 1986 C C . PRO A 1 241 ? 17.194 2.999 -23.584 1.00 58.94 241 PRO A C 1
ATOM 1988 O O . PRO A 1 241 ? 17.738 1.896 -23.684 1.00 58.94 241 PRO A O 1
ATOM 1991 N N . ALA A 1 242 ? 17.559 3.905 -22.675 1.00 59.75 242 ALA A N 1
ATOM 1992 C CA . ALA A 1 242 ? 18.681 3.699 -21.774 1.00 59.75 242 ALA A CA 1
ATOM 1993 C C . ALA A 1 242 ? 18.411 2.474 -20.890 1.00 59.75 242 ALA A C 1
ATOM 1995 O O . ALA A 1 242 ? 17.555 2.522 -20.005 1.00 59.75 242 ALA A O 1
ATOM 1996 N N . LYS A 1 243 ? 19.137 1.374 -21.143 1.00 64.56 243 LYS A N 1
ATOM 1997 C CA . LYS A 1 243 ? 19.016 0.122 -20.380 1.00 64.56 243 LYS A CA 1
ATOM 1998 C C . LYS A 1 243 ? 19.066 0.439 -18.886 1.00 64.56 243 LYS A C 1
ATOM 2000 O O . LYS A 1 243 ? 20.001 1.108 -18.441 1.00 64.56 243 LYS A O 1
ATOM 2005 N N . PHE A 1 244 ? 18.072 -0.032 -18.127 1.00 67.12 244 PHE A N 1
ATOM 2006 C CA . PHE A 1 244 ? 17.946 0.281 -16.704 1.00 67.12 244 PHE A CA 1
ATOM 2007 C C . PHE A 1 244 ? 19.259 0.001 -15.970 1.00 67.12 244 PHE A C 1
ATOM 2009 O O . PHE A 1 244 ? 19.695 -1.144 -15.851 1.00 67.12 244 PHE A O 1
ATOM 2016 N N . THR A 1 245 ? 19.905 1.059 -15.471 1.00 76.31 245 THR A N 1
ATOM 2017 C CA . THR A 1 245 ? 21.149 0.887 -14.715 1.00 76.31 245 THR A CA 1
ATOM 2018 C C . THR A 1 245 ? 20.860 0.067 -13.447 1.00 76.31 245 THR A C 1
ATOM 2020 O O . THR A 1 245 ? 19.847 0.327 -12.789 1.00 76.31 245 THR A O 1
ATOM 2023 N N . PRO A 1 246 ? 21.731 -0.877 -13.035 1.00 80.00 246 PRO A N 1
ATOM 2024 C CA . PRO A 1 246 ? 21.504 -1.688 -11.829 1.00 80.00 246 PRO A CA 1
ATOM 2025 C C . PRO A 1 246 ? 21.255 -0.847 -10.565 1.00 80.00 246 PRO A C 1
ATOM 2027 O O . PRO A 1 246 ? 20.471 -1.217 -9.692 1.00 80.00 246 PRO A O 1
ATOM 2030 N N . LYS A 1 247 ? 21.864 0.346 -10.520 1.00 81.94 247 LYS A N 1
ATOM 2031 C CA . LYS A 1 247 ? 21.632 1.404 -9.528 1.00 81.94 247 LYS A CA 1
ATOM 2032 C C . LYS A 1 247 ? 20.153 1.789 -9.387 1.00 81.94 247 LYS A C 1
ATOM 2034 O O . LYS A 1 247 ? 19.697 1.960 -8.258 1.00 81.94 247 LYS A O 1
ATOM 2039 N N . PHE A 1 248 ? 19.405 1.920 -10.485 1.00 81.44 248 PHE A N 1
ATOM 2040 C CA . PHE A 1 248 ? 17.980 2.245 -10.411 1.00 81.44 248 PHE A CA 1
ATOM 2041 C C . PHE A 1 248 ? 17.151 1.064 -9.887 1.00 81.44 248 PHE A C 1
ATOM 2043 O O . PHE A 1 248 ? 16.355 1.255 -8.971 1.00 81.44 248 PHE A O 1
ATOM 2050 N N . LEU A 1 249 ? 17.365 -0.154 -10.398 1.00 82.44 249 LEU A N 1
ATOM 2051 C CA . LEU A 1 249 ? 16.635 -1.344 -9.930 1.00 82.44 249 LEU A CA 1
ATOM 2052 C C . LEU A 1 249 ? 16.817 -1.557 -8.414 1.00 82.44 249 LEU A C 1
ATOM 2054 O O . LEU A 1 249 ? 15.871 -1.897 -7.704 1.00 82.44 249 LEU A O 1
ATOM 2058 N N . PHE A 1 250 ? 18.008 -1.253 -7.889 1.00 83.81 250 PHE A N 1
ATOM 2059 C CA . PHE A 1 250 ? 18.260 -1.230 -6.449 1.00 83.81 250 PHE A CA 1
ATOM 2060 C C . PHE A 1 250 ? 17.460 -0.140 -5.705 1.00 83.81 250 PHE A C 1
ATOM 2062 O O . PHE A 1 250 ? 16.829 -0.443 -4.691 1.00 83.81 250 PHE A O 1
ATOM 2069 N N . GLN A 1 251 ? 17.432 1.104 -6.203 1.00 86.88 251 GLN A N 1
ATOM 2070 C CA . GLN A 1 251 ? 16.613 2.187 -5.625 1.00 86.88 251 GLN A CA 1
ATOM 2071 C C . GLN A 1 251 ? 15.117 1.823 -5.614 1.00 86.88 251 GLN A C 1
ATOM 2073 O O . GLN A 1 251 ? 14.436 2.001 -4.605 1.00 86.88 251 GLN A O 1
ATOM 2078 N N . LEU A 1 252 ? 14.614 1.247 -6.707 1.00 86.12 252 LEU A N 1
ATOM 2079 C CA . LEU A 1 252 ? 13.247 0.744 -6.809 1.00 86.12 252 LEU A CA 1
ATOM 2080 C C . LEU A 1 252 ? 12.960 -0.338 -5.757 1.00 86.12 252 LEU A C 1
ATOM 2082 O O . LEU A 1 252 ? 11.956 -0.245 -5.057 1.00 86.12 252 LEU A O 1
ATOM 2086 N N . SER A 1 253 ? 13.867 -1.305 -5.576 1.00 85.56 253 SER A N 1
ATOM 2087 C CA . SER A 1 253 ? 13.745 -2.347 -4.544 1.00 85.56 253 SER A CA 1
ATOM 2088 C C . SER A 1 253 ? 13.756 -1.778 -3.117 1.00 85.56 253 SER A C 1
ATOM 2090 O O . SER A 1 253 ? 13.024 -2.260 -2.254 1.00 85.56 253 SER A O 1
ATOM 2092 N N . GLU A 1 254 ? 14.541 -0.730 -2.839 1.00 88.06 254 GLU A N 1
ATOM 2093 C CA . GLU A 1 254 ? 14.484 -0.034 -1.546 1.00 88.06 254 GLU A CA 1
ATOM 2094 C C . GLU A 1 254 ? 13.140 0.671 -1.316 1.00 88.06 254 GLU A C 1
ATOM 2096 O O . GLU A 1 254 ? 12.613 0.605 -0.205 1.00 88.06 254 GLU A O 1
ATOM 2101 N N . PHE A 1 255 ? 12.559 1.305 -2.340 1.00 90.81 255 PHE A N 1
ATOM 2102 C CA . PHE A 1 255 ? 11.248 1.950 -2.213 1.00 90.81 255 PHE A CA 1
ATOM 2103 C C . PHE A 1 255 ? 10.109 0.929 -2.094 1.00 90.81 255 PHE A C 1
ATOM 2105 O O . PHE A 1 255 ? 9.265 1.056 -1.208 1.00 90.81 255 PHE A O 1
ATOM 2112 N N . HIS A 1 256 ? 10.128 -0.133 -2.907 1.00 89.81 256 HIS A N 1
ATOM 2113 C CA . HIS A 1 256 ? 9.188 -1.255 -2.817 1.00 89.81 256 HIS A CA 1
ATOM 2114 C C . HIS A 1 256 ? 9.180 -1.867 -1.419 1.00 89.81 256 HIS A C 1
ATOM 2116 O O . HIS A 1 256 ? 8.118 -2.097 -0.856 1.00 89.81 256 HIS A O 1
ATOM 2122 N N . LYS A 1 257 ? 10.348 -2.041 -0.793 1.00 89.19 257 LYS A N 1
ATOM 2123 C CA . LYS A 1 257 ? 10.447 -2.529 0.591 1.00 89.19 257 LYS A CA 1
ATOM 2124 C C . LYS A 1 257 ? 9.731 -1.625 1.599 1.00 89.19 257 LYS A C 1
ATOM 2126 O O . LYS A 1 257 ? 9.161 -2.150 2.550 1.00 89.19 257 LYS A O 1
ATOM 2131 N N . LEU A 1 258 ? 9.729 -0.304 1.409 1.00 93.12 258 LEU A N 1
ATOM 2132 C CA . LEU A 1 258 ? 8.982 0.636 2.257 1.00 93.12 258 LEU A CA 1
ATOM 2133 C C . LEU A 1 258 ? 7.481 0.631 1.943 1.00 93.12 258 LEU A C 1
ATOM 2135 O O . LEU A 1 258 ? 6.667 0.625 2.865 1.00 93.12 258 LEU A O 1
ATOM 2139 N N . TRP A 1 259 ? 7.106 0.546 0.666 1.00 94.38 259 TRP A N 1
ATOM 2140 C CA . TRP A 1 259 ? 5.717 0.341 0.250 1.00 94.38 259 TRP A CA 1
ATOM 2141 C C . TRP A 1 259 ? 5.129 -0.957 0.824 1.00 94.38 259 TRP A C 1
ATOM 2143 O O . TRP A 1 259 ? 4.052 -0.972 1.408 1.00 94.38 259 TRP A O 1
ATOM 2153 N N . SER A 1 260 ? 5.908 -2.034 0.805 1.00 92.38 260 SER A N 1
ATOM 2154 C CA . SER A 1 260 ? 5.544 -3.325 1.384 1.00 92.38 260 SER A CA 1
ATOM 2155 C C . SER A 1 260 ? 5.403 -3.277 2.920 1.00 92.38 260 SER A C 1
ATOM 2157 O O . SER A 1 260 ? 4.762 -4.158 3.501 1.00 92.38 260 SER A O 1
ATOM 2159 N N . TRP A 1 261 ? 5.951 -2.258 3.597 1.00 94.12 261 TRP A N 1
ATOM 2160 C CA . TRP A 1 261 ? 5.628 -1.943 4.996 1.00 94.12 261 TRP A CA 1
ATOM 2161 C C . TRP A 1 261 ? 4.371 -1.088 5.135 1.00 94.12 261 TRP A C 1
ATOM 2163 O O . TRP A 1 261 ? 3.577 -1.364 6.031 1.00 94.12 261 TRP A O 1
ATOM 2173 N N . PHE A 1 262 ? 4.150 -0.113 4.249 1.00 96.44 262 PHE A N 1
ATOM 2174 C CA . PHE A 1 262 ? 2.896 0.644 4.199 1.00 96.44 262 PHE A CA 1
ATOM 2175 C C . PHE A 1 262 ? 1.687 -0.291 4.062 1.00 96.44 262 PHE A C 1
ATOM 2177 O O . PHE A 1 262 ? 0.781 -0.228 4.889 1.00 96.44 262 PHE A O 1
ATOM 2184 N N . ASN A 1 263 ? 1.731 -1.232 3.114 1.00 95.50 263 ASN A N 1
ATOM 2185 C CA . ASN A 1 263 ? 0.685 -2.239 2.907 1.00 95.50 263 ASN A CA 1
ATOM 2186 C C . ASN A 1 263 ? 0.449 -3.080 4.164 1.00 95.50 263 ASN A C 1
ATOM 2188 O O . ASN A 1 263 ? -0.690 -3.304 4.555 1.00 95.50 263 ASN A O 1
ATOM 2192 N N . LEU A 1 264 ? 1.519 -3.488 4.855 1.00 94.50 264 LEU A N 1
ATOM 2193 C CA . LEU A 1 264 ? 1.403 -4.273 6.085 1.00 94.50 264 LEU A CA 1
ATOM 2194 C C . LEU A 1 264 ? 0.725 -3.478 7.220 1.00 94.50 264 LEU A C 1
ATOM 2196 O O . LEU A 1 264 ? -0.056 -4.042 7.981 1.00 94.50 264 LEU A O 1
ATOM 2200 N N . VAL A 1 265 ? 0.994 -2.172 7.321 1.00 95.94 265 VAL A N 1
ATOM 2201 C CA . VAL A 1 265 ? 0.339 -1.264 8.280 1.00 95.94 265 VAL A CA 1
ATOM 2202 C C . VAL A 1 265 ? -1.121 -1.004 7.892 1.00 95.94 265 VAL A C 1
ATOM 2204 O O . VAL A 1 265 ? -1.989 -1.037 8.762 1.00 95.94 265 VAL A O 1
ATOM 2207 N N . TYR A 1 266 ? -1.395 -0.790 6.603 1.00 96.56 266 TYR A N 1
ATOM 2208 C CA . TYR A 1 266 ? -2.730 -0.551 6.050 1.00 96.56 266 TYR A CA 1
ATOM 2209 C C . TYR A 1 266 ? -3.648 -1.760 6.290 1.00 96.56 266 TYR A C 1
ATOM 2211 O O . TYR A 1 266 ? -4.710 -1.631 6.896 1.00 96.56 266 TYR A O 1
ATOM 2219 N N . GLU A 1 267 ? -3.204 -2.959 5.905 1.00 95.12 267 GLU A N 1
ATOM 2220 C CA . GLU A 1 267 ? -3.987 -4.194 6.027 1.00 95.12 267 GLU A CA 1
ATOM 2221 C C . GLU A 1 267 ? -4.240 -4.588 7.485 1.00 95.12 267 GLU A C 1
ATOM 2223 O O . GLU A 1 267 ? -5.340 -5.029 7.824 1.00 95.12 267 GLU A O 1
ATOM 2228 N N . TYR A 1 268 ? -3.255 -4.383 8.367 1.00 94.44 268 TYR A N 1
ATOM 2229 C CA . TYR A 1 268 ? -3.400 -4.675 9.794 1.00 94.44 268 TYR A CA 1
ATOM 2230 C C . TYR A 1 268 ? -4.385 -3.732 10.503 1.00 94.44 268 TYR A C 1
ATOM 2232 O O . TYR A 1 268 ? -5.042 -4.153 11.449 1.00 94.44 268 TYR A O 1
ATOM 2240 N N . LYS A 1 269 ? -4.529 -2.480 10.051 1.00 93.88 269 LYS A N 1
ATOM 2241 C CA . LYS A 1 269 ? -5.490 -1.515 10.621 1.00 93.88 269 LYS A CA 1
ATOM 2242 C C . LYS A 1 269 ? -6.887 -1.647 10.029 1.00 93.88 269 LYS A C 1
ATOM 2244 O O . LYS A 1 269 ? -7.885 -1.658 10.746 1.00 93.88 269 LYS A O 1
ATOM 2249 N N . PHE A 1 270 ? -6.967 -1.674 8.704 1.00 93.12 270 PHE A N 1
ATOM 2250 C CA . PHE A 1 270 ? -8.227 -1.430 8.009 1.00 93.12 270 PHE A CA 1
ATOM 2251 C C . PHE A 1 270 ? -8.938 -2.713 7.601 1.00 93.12 270 PHE A C 1
ATOM 2253 O O . PHE A 1 270 ? -10.163 -2.728 7.652 1.00 93.12 270 PHE A O 1
ATOM 2260 N N . ILE A 1 271 ? -8.203 -3.796 7.327 1.00 92.75 271 ILE A N 1
ATOM 2261 C CA . ILE A 1 271 ? -8.784 -5.069 6.882 1.00 92.75 271 ILE A CA 1
ATOM 2262 C C . ILE A 1 271 ? -8.910 -6.047 8.048 1.00 92.75 271 ILE A C 1
ATOM 2264 O O . ILE A 1 271 ? -10.018 -6.354 8.469 1.00 92.75 271 ILE A O 1
ATOM 2268 N N . TYR A 1 272 ? -7.790 -6.514 8.603 1.00 92.62 272 TYR A N 1
ATOM 2269 C CA . TYR A 1 272 ? -7.801 -7.658 9.524 1.00 92.62 272 TYR A CA 1
ATOM 2270 C C . TYR A 1 272 ? -7.920 -7.274 11.003 1.00 92.62 272 TYR A C 1
ATOM 2272 O O . TYR A 1 272 ? -8.536 -8.001 11.775 1.00 92.62 272 TYR A O 1
ATOM 2280 N N . GLY A 1 273 ? -7.321 -6.157 11.418 1.00 90.88 273 GLY A N 1
ATOM 2281 C CA . GLY A 1 273 ? -7.355 -5.686 12.804 1.00 90.88 273 GLY A CA 1
ATOM 2282 C C . GLY A 1 273 ? -8.262 -4.476 13.019 1.00 90.88 273 GLY A C 1
ATOM 2283 O O . GLY A 1 273 ? -9.091 -4.118 12.182 1.00 90.88 273 GLY A O 1
ATOM 2284 N N . ASP A 1 274 ? -8.090 -3.839 14.175 1.00 90.62 274 ASP A N 1
ATOM 2285 C CA . ASP A 1 274 ? -8.759 -2.589 14.540 1.00 90.62 274 ASP A CA 1
ATOM 2286 C C . ASP A 1 274 ? -8.023 -1.346 13.998 1.00 90.62 274 ASP A C 1
ATOM 2288 O O . ASP A 1 274 ? -6.798 -1.361 13.848 1.00 90.62 274 ASP A O 1
ATOM 2292 N N . ILE A 1 275 ? -8.743 -0.237 13.817 1.00 92.81 275 ILE A N 1
ATOM 2293 C CA . ILE A 1 275 ? -8.202 1.072 13.421 1.00 92.81 275 ILE A CA 1
ATOM 2294 C C . ILE A 1 275 ? -7.069 1.554 14.351 1.00 92.81 275 ILE A C 1
ATOM 2296 O O . ILE A 1 275 ? -6.098 2.166 13.895 1.00 92.81 275 ILE A O 1
ATOM 2300 N N . ASN A 1 276 ? -7.118 1.224 15.644 1.00 94.06 276 ASN A N 1
ATOM 2301 C CA . ASN A 1 276 ? -6.087 1.571 16.622 1.00 94.06 276 ASN A CA 1
ATOM 2302 C C . ASN A 1 276 ? -4.899 0.598 16.644 1.00 94.06 276 ASN A C 1
ATOM 2304 O O . ASN A 1 276 ? -3.947 0.848 17.383 1.00 94.06 276 ASN A O 1
ATOM 2308 N N . SER A 1 277 ? -4.905 -0.477 15.848 1.00 93.38 277 SER A N 1
ATOM 2309 C CA . SER A 1 277 ? -3.836 -1.489 15.814 1.00 93.38 277 SER A CA 1
ATOM 2310 C C . SER A 1 277 ? -2.522 -0.892 15.313 1.00 93.38 277 SER A C 1
ATOM 2312 O O . SER A 1 277 ? -2.495 -0.180 14.307 1.00 93.38 277 SER A O 1
ATOM 2314 N N . LYS A 1 278 ? -1.408 -1.157 16.006 1.00 94.44 278 LYS A N 1
ATOM 2315 C CA . LYS A 1 278 ? -0.085 -0.585 15.679 1.00 94.44 278 LYS A CA 1
ATOM 2316 C C . LYS A 1 278 ? 0.997 -1.646 15.817 1.00 94.44 278 LYS A C 1
ATOM 2318 O O . LYS A 1 278 ? 0.981 -2.439 16.757 1.00 94.44 278 LYS A O 1
ATOM 2323 N N . PHE A 1 279 ? 1.983 -1.620 14.930 1.00 92.00 279 PHE A N 1
ATOM 2324 C CA . PHE A 1 279 ? 3.227 -2.354 15.128 1.00 92.00 279 PHE A CA 1
ATOM 2325 C C . PHE A 1 279 ? 4.035 -1.665 16.231 1.00 92.00 279 PHE A C 1
ATOM 2327 O O . PHE A 1 279 ? 4.390 -0.489 16.113 1.00 92.00 279 PHE A O 1
ATOM 2334 N N . THR A 1 280 ? 4.318 -2.403 17.306 1.00 88.81 280 THR A N 1
ATOM 2335 C CA . THR A 1 280 ? 5.071 -1.934 18.485 1.00 88.81 280 THR A CA 1
ATOM 2336 C C . THR A 1 280 ? 6.544 -1.661 18.182 1.00 88.81 280 THR A C 1
ATOM 2338 O O . THR A 1 280 ? 7.169 -0.818 18.823 1.00 88.81 280 THR A O 1
ATOM 2341 N N . ASP A 1 281 ? 7.093 -2.352 17.184 1.00 79.44 281 ASP A N 1
ATOM 2342 C CA . ASP A 1 281 ? 8.505 -2.321 16.824 1.00 79.44 281 ASP A CA 1
ATOM 2343 C C . ASP A 1 281 ? 8.692 -2.065 15.321 1.00 79.44 281 ASP A C 1
ATOM 2345 O O . ASP A 1 281 ? 8.955 -2.971 14.527 1.00 79.44 281 ASP A O 1
ATOM 2349 N N . LEU A 1 282 ? 8.553 -0.787 14.959 1.00 82.88 282 LEU A N 1
ATOM 2350 C CA . LEU A 1 282 ? 9.075 -0.203 13.719 1.00 82.88 282 LEU A CA 1
ATOM 2351 C C . LEU A 1 282 ? 10.383 0.576 13.973 1.00 82.88 282 LEU A C 1
ATOM 2353 O O . LEU A 1 282 ? 10.705 1.511 13.241 1.00 82.88 282 LEU A O 1
ATOM 2357 N N . LYS A 1 283 ? 11.162 0.208 15.006 1.00 77.88 283 LYS A N 1
ATOM 2358 C CA . LYS A 1 283 ? 12.393 0.927 15.411 1.00 77.88 283 LYS A CA 1
ATOM 2359 C C . LYS A 1 283 ? 13.502 0.918 14.349 1.00 77.88 283 LYS A C 1
ATOM 2361 O O . LYS A 1 283 ? 14.492 1.630 14.482 1.00 77.88 283 LYS A O 1
ATOM 2366 N N . PHE A 1 284 ? 13.353 0.102 13.307 1.00 75.12 284 PHE A N 1
ATOM 2367 C CA . PHE A 1 284 ? 14.235 0.081 12.141 1.00 75.12 284 PHE A CA 1
ATOM 2368 C C . PHE A 1 284 ? 13.955 1.226 11.148 1.00 75.12 284 PHE A C 1
ATOM 2370 O O . PHE A 1 284 ? 14.862 1.571 10.401 1.00 75.12 284 PHE A O 1
ATOM 2377 N N . LEU A 1 285 ? 12.753 1.825 11.159 1.00 77.00 285 LEU A N 1
ATOM 2378 C CA . LEU A 1 285 ? 12.432 3.036 10.387 1.00 77.00 285 LEU A CA 1
ATOM 2379 C C . LEU A 1 285 ? 12.897 4.307 11.117 1.00 77.00 285 LEU A C 1
ATOM 2381 O O . LEU A 1 285 ? 13.377 5.247 10.497 1.00 77.00 285 LEU A O 1
ATOM 2385 N N . SER A 1 286 ? 12.783 4.339 12.448 1.00 59.69 286 SER A N 1
ATOM 2386 C CA . SER A 1 286 ? 13.027 5.533 13.272 1.00 59.69 286 SER A CA 1
ATOM 2387 C C . SER A 1 286 ? 14.506 5.741 13.648 1.00 59.69 286 SER A C 1
ATOM 2389 O O . SER A 1 286 ? 14.817 5.977 14.817 1.00 59.69 286 SER A O 1
ATOM 2391 N N . LYS A 1 287 ? 15.430 5.581 12.693 1.00 59.81 287 LYS A N 1
ATOM 2392 C CA . LYS A 1 287 ? 16.884 5.775 12.896 1.00 59.81 287 LYS A CA 1
ATOM 2393 C C . LYS A 1 287 ? 17.455 7.022 12.204 1.00 59.81 287 LYS A C 1
ATOM 2395 O O . LYS A 1 287 ? 18.671 7.223 12.248 1.00 59.81 287 LYS A O 1
ATOM 2400 N N . HIS A 1 288 ? 16.602 7.828 11.574 1.00 46.00 288 HIS A N 1
ATOM 2401 C CA . HIS A 1 288 ? 16.959 8.948 10.700 1.00 46.00 288 HIS A CA 1
ATOM 2402 C C . HIS A 1 288 ? 16.031 10.144 10.902 1.00 46.00 288 HIS A C 1
ATOM 2404 O O . HIS A 1 288 ? 16.465 11.247 10.504 1.00 46.00 288 HIS A O 1
#

Organism: Thelohanellus kitauei (NCBI:txid669202)

Secondary structure (DSSP, 8-state):
--HHHHHHHHHHHHHHHHHHHHHHTTS-TTSS-HHHHHHHHHHHHHHHHHHT----HHHHHHHHHHHHHHTT-GGGHHHHHHHHHHIIIIIS-TTTS-GGG---HHHHHHHHHHHHHHHHS-HHHHHHHHHT-S-GGGHHHHHHTGGGS-HHHHHHHHHHHHHHHHHTT------TT--HHHHHHHHHHHHHHHHHHHHSS--HHHHHHHHHHHHHGGGSS-----------------PPP----HHHHHHHHHHHHHHHHHHHHHIIIIIIS-TT---S--TTTTT-

Sequence (288 aa):
MDMKEFNFIRFCFDYLYISIQVYFAKYSIEDLTVEDQFLFIQHLIKSMSILDLDTTTLNVDIIKGSLERILMYPSLNLHYQYLCGLFIFDVLDISCYCPLYSFNSLTRIKRFLINVIRSLSDQVYVRKLKEEHTILLYEDLKKNHLSIITKDLIHTIFSGCKTFKMKSYKIKFVEHGRSTEFKTYKKIMEMTVYIFNKSNYLDKIMADDCVSSCDSNSRNSSSISSTTDNSETISDNRSVPAKFTPKFLFQLSEFHKLWSWFNLVYEYKFIYGDINSKFTDLKFLSKH

Foldseek 3Di:
DDPVVLVVVLVVLVVVLVVLVVVVVPDPCVVDDLLVLLVSLVSNLVSCLSNVDDPDPVNVVSNVVSLVVLVVDLLCLLSSLLSVLSCVQRHDPPQPDDPVPLDPVLVVLLVSLLSNLCSQAPPVNVCCCVPVVADVSAPCVVVPPLVVPDPVNLVVVLVVLVVVLVVVPPPDDDPPPDDPLLVLSLLLLLVSLVVCLQPVGDHPVSSVVSNVSNVVSVVPPDPDPPPPDDDDDDDPPPDDSDNDDVSVVVSSVSSSSSSSSSSSSCCCDHHNHHVNDHDPDPVVSVPD